Protein AF-A0A661YB31-F1 (afdb_monomer)

Solvent-accessible surface area (backbone atoms only — not comparable to full-atom values): 10437 Å² total; per-residue (Å²): 74,70,68,14,52,53,30,47,56,55,32,69,76,39,58,85,56,80,52,68,66,45,56,51,32,52,48,48,21,51,51,31,39,27,63,38,36,17,30,43,30,47,4,51,74,67,61,42,79,57,10,48,61,46,57,76,65,72,58,51,72,72,54,34,50,51,47,32,51,52,23,52,50,52,37,33,49,51,12,52,70,43,26,61,56,58,60,55,56,41,44,34,67,30,38,61,47,47,64,85,50,45,60,58,49,43,44,63,68,50,52,49,49,52,55,51,51,51,50,51,53,51,68,70,38,55,91,75,62,45,72,66,58,52,52,22,58,52,47,42,51,50,22,46,51,40,32,70,52,44,58,80,78,48,74,65,46,78,40,94,54,79,52,48,83,76,72,87,51,70,63,74,56,50,50,59,52,50,48,52,51,50,53,47,51,56,57,69,72,45,79,81,78,124

Secondary structure (DSSP, 8-state):
-HHHHHHHHHHHHHSSS-STHHHHHHHHHHHHHHHHHHHHHHHHHHS-TTHHHHHHTT--HHHHHHHHHHHHHHHHHHHHHHHHHHHHGGGGT-SEE-HHHHHHHHIIIIIHHHHHHHHHHHHHH-SS--HHHHHHHHTTHHHHHHHHHHGGGPPPEE-SSPPP-----THHHHHHHHHHHHHHHHHHT-----

pLDDT: mean 87.06, std 9.67, range [39.66, 98.44]

Structure (mmCIF, N/CA/C/O backbone):
data_AF-A0A661YB31-F1
#
_entry.id   AF-A0A661YB31-F1
#
loop_
_atom_site.group_PDB
_atom_site.id
_atom_site.type_symbol
_atom_site.label_atom_id
_atom_site.label_alt_id
_atom_site.label_comp_id
_atom_site.label_asym_id
_atom_site.label_entity_id
_atom_site.label_seq_id
_atom_site.pdbx_PDB_ins_code
_atom_site.Cartn_x
_atom_site.Cartn_y
_atom_site.Cartn_z
_atom_site.occupancy
_atom_site.B_iso_or_equiv
_atom_site.auth_seq_id
_atom_site.auth_comp_id
_atom_site.auth_asym_id
_atom_site.auth_atom_id
_atom_site.pdbx_PDB_model_num
ATOM 1 N N . GLY A 1 1 ? -3.891 1.201 -10.543 1.00 68.81 1 GLY A N 1
ATOM 2 C CA . GLY A 1 1 ? -4.404 2.550 -10.860 1.00 68.81 1 GLY A CA 1
ATOM 3 C C . GLY A 1 1 ? -5.921 2.599 -10.814 1.00 68.81 1 GLY A C 1
ATOM 4 O O . GLY A 1 1 ? -6.474 2.883 -9.763 1.00 68.81 1 GLY A O 1
ATOM 5 N N . VAL A 1 2 ? -6.597 2.265 -11.917 1.00 80.69 2 VAL A N 1
ATOM 6 C CA . VAL A 1 2 ? -8.066 2.389 -12.053 1.00 80.69 2 VAL A CA 1
ATOM 7 C C . VAL A 1 2 ? -8.843 1.545 -11.035 1.00 80.69 2 VAL A C 1
ATOM 9 O O . VAL A 1 2 ? -9.736 2.059 -10.372 1.00 80.69 2 VAL A O 1
ATOM 12 N N . LEU A 1 3 ? -8.454 0.281 -10.831 1.00 82.00 3 LEU A N 1
ATOM 13 C CA . LEU A 1 3 ? -9.085 -0.583 -9.821 1.00 82.00 3 LEU A CA 1
ATOM 14 C C . LEU A 1 3 ? -8.943 -0.023 -8.400 1.00 82.00 3 LEU A C 1
ATOM 16 O O . LEU A 1 3 ? -9.883 -0.066 -7.617 1.00 82.00 3 LEU A O 1
ATOM 20 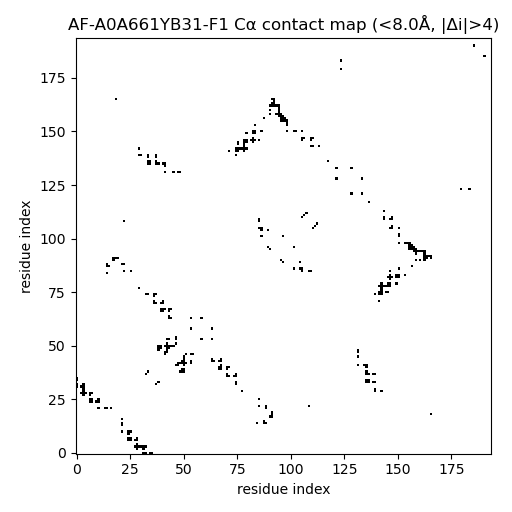N N . ALA A 1 4 ? -7.784 0.557 -8.082 1.00 82.12 4 ALA A N 1
ATOM 21 C CA . ALA A 1 4 ? -7.555 1.191 -6.789 1.00 82.12 4 ALA A CA 1
ATOM 22 C C . ALA A 1 4 ? -8.509 2.381 -6.594 1.00 82.12 4 ALA A C 1
ATOM 24 O O . ALA A 1 4 ? -9.155 2.481 -5.556 1.00 82.12 4 ALA A O 1
ATOM 25 N N . LEU A 1 5 ? -8.675 3.226 -7.617 1.00 83.38 5 LEU A N 1
ATOM 26 C CA . LEU A 1 5 ? -9.636 4.330 -7.587 1.00 83.38 5 LEU A CA 1
ATOM 27 C C . LEU A 1 5 ? -11.075 3.830 -7.390 1.00 83.38 5 LEU A C 1
ATOM 29 O O . LEU A 1 5 ? -11.800 4.369 -6.559 1.00 83.38 5 LEU A O 1
ATOM 33 N N . PHE A 1 6 ? 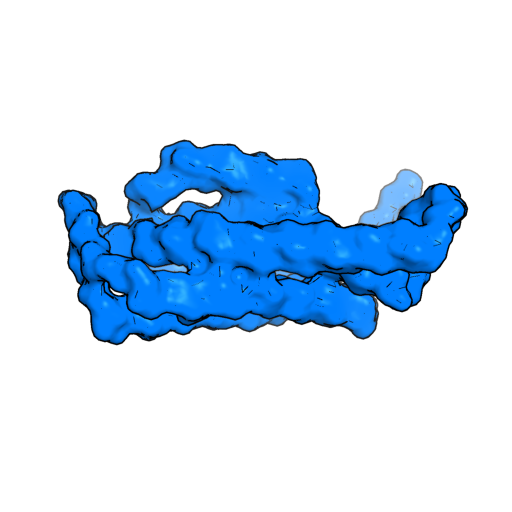-11.467 2.768 -8.094 1.00 86.56 6 PHE A N 1
ATOM 34 C CA . PHE A 1 6 ? -12.782 2.151 -7.935 1.00 86.56 6 PHE A CA 1
ATOM 35 C C . PHE A 1 6 ? -13.024 1.679 -6.492 1.00 86.56 6 PHE A C 1
ATOM 37 O O . PHE A 1 6 ? -14.052 2.001 -5.896 1.00 86.56 6 PHE A O 1
ATOM 44 N N . PHE A 1 7 ? -12.046 1.004 -5.879 1.00 84.50 7 PHE A N 1
ATOM 45 C CA . PHE A 1 7 ? -12.147 0.596 -4.476 1.00 84.50 7 PHE A CA 1
ATOM 46 C C . PHE A 1 7 ? -12.155 1.781 -3.505 1.00 84.50 7 PHE A C 1
ATOM 48 O O . PHE A 1 7 ? -12.886 1.729 -2.518 1.00 84.50 7 PHE A O 1
ATOM 55 N N . ALA A 1 8 ? -11.420 2.863 -3.785 1.00 81.75 8 ALA A N 1
ATOM 56 C CA . ALA A 1 8 ? -11.502 4.099 -3.001 1.00 81.75 8 ALA A CA 1
ATOM 57 C C . ALA A 1 8 ? -12.903 4.725 -3.049 1.00 81.75 8 ALA A C 1
ATOM 59 O O . ALA A 1 8 ? -13.407 5.156 -2.010 1.00 81.75 8 ALA A O 1
ATOM 60 N N . ILE A 1 9 ? -13.546 4.743 -4.222 1.00 85.25 9 ILE A N 1
ATOM 61 C CA . ILE A 1 9 ? -14.911 5.261 -4.379 1.00 85.25 9 ILE A CA 1
ATOM 62 C C . ILE A 1 9 ? -15.876 4.433 -3.530 1.00 85.25 9 ILE A C 1
ATOM 64 O O . ILE A 1 9 ? -16.570 4.997 -2.687 1.00 85.25 9 ILE A O 1
ATOM 68 N N . ILE A 1 10 ? -15.866 3.102 -3.660 1.00 85.00 10 ILE A N 1
ATOM 69 C CA . ILE A 1 10 ? -16.743 2.233 -2.855 1.00 85.00 10 ILE A CA 1
ATOM 70 C C . ILE A 1 10 ? -16.448 2.400 -1.359 1.00 85.00 10 ILE A C 1
ATOM 72 O O . ILE A 1 10 ? -17.373 2.545 -0.559 1.00 85.00 10 ILE A O 1
ATOM 76 N N . PHE A 1 11 ? -15.169 2.444 -0.973 1.00 85.44 11 PHE A N 1
ATOM 77 C CA . PHE A 1 11 ? -14.769 2.675 0.414 1.00 85.44 11 PHE A CA 1
ATOM 78 C C . PHE A 1 11 ? -15.333 3.990 0.959 1.00 85.44 11 PHE A C 1
ATOM 80 O O . PHE A 1 11 ? -15.775 4.028 2.104 1.00 85.44 11 PHE A O 1
ATOM 87 N N . SER A 1 12 ? -15.365 5.055 0.154 1.00 84.12 12 SER A N 1
ATOM 88 C CA . SER A 1 12 ? -15.899 6.351 0.579 1.00 84.12 12 SER A CA 1
ATOM 89 C C . SER A 1 12 ? -17.382 6.288 0.964 1.00 84.12 12 SER A C 1
ATOM 91 O O . SER A 1 12 ? -17.769 6.959 1.919 1.00 84.12 12 SER A O 1
ATOM 93 N N . TYR A 1 13 ? -18.166 5.421 0.309 1.00 84.06 13 TYR A N 1
ATOM 94 C CA . TYR A 1 13 ? -19.578 5.191 0.626 1.00 84.06 13 TYR A CA 1
ATOM 95 C C . TYR A 1 13 ? -19.780 4.314 1.866 1.00 84.06 13 TYR A C 1
ATOM 97 O O . TYR A 1 13 ? -20.723 4.538 2.614 1.00 84.06 13 TYR A O 1
ATOM 105 N N . ILE A 1 14 ? -18.892 3.343 2.116 1.00 82.50 14 ILE A N 1
ATOM 106 C CA . ILE A 1 14 ? -19.059 2.375 3.216 1.00 82.50 14 ILE A CA 1
ATOM 107 C C . ILE A 1 14 ? -18.149 2.631 4.427 1.00 82.5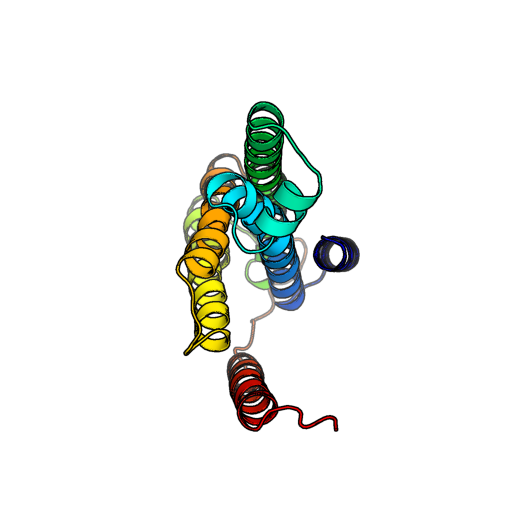0 14 ILE A C 1
ATOM 109 O O . ILE A 1 14 ? -18.047 1.800 5.329 1.00 82.50 14 ILE A O 1
ATOM 113 N N . ARG A 1 15 ? -17.430 3.759 4.463 1.00 77.94 15 ARG A N 1
ATOM 114 C CA . ARG A 1 15 ? -16.422 4.038 5.504 1.00 77.94 15 ARG A CA 1
ATOM 115 C C . ARG A 1 15 ? -17.006 4.089 6.921 1.00 77.94 15 ARG A C 1
ATOM 117 O O . ARG A 1 15 ? -16.315 3.718 7.876 1.00 77.94 15 ARG A O 1
ATOM 124 N N . THR A 1 16 ? -18.245 4.557 7.050 1.00 73.00 16 THR A N 1
ATOM 125 C CA . THR A 1 16 ? -18.999 4.650 8.311 1.00 73.00 16 THR A CA 1
ATOM 126 C C . THR A 1 16 ? -19.667 3.327 8.669 1.00 73.00 16 THR A C 1
ATOM 128 O O . THR A 1 16 ? -19.790 3.010 9.848 1.00 73.00 16 THR A O 1
ATOM 131 N N . GLU A 1 17 ? -19.985 2.502 7.669 1.00 76.69 17 GLU A N 1
ATOM 132 C CA . GLU A 1 17 ? -20.625 1.202 7.859 1.00 76.69 17 GLU A CA 1
ATOM 133 C C . GLU A 1 17 ? -19.794 0.260 8.735 1.00 76.69 17 GLU A C 1
ATOM 135 O O . GLU A 1 17 ? -18.561 0.343 8.8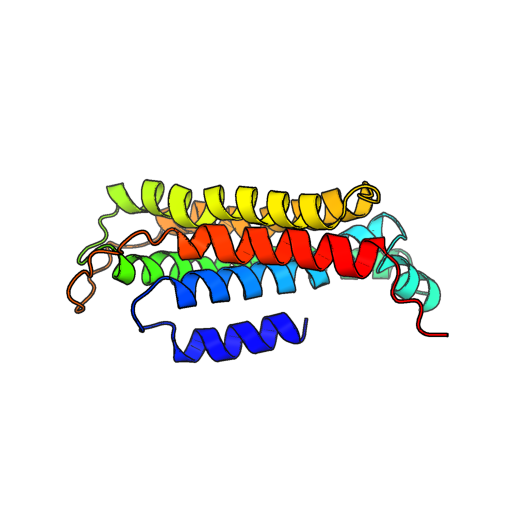17 1.00 76.69 17 GLU A O 1
ATOM 140 N N . ARG A 1 18 ? -20.475 -0.664 9.413 1.00 72.69 18 ARG A N 1
ATOM 141 C CA . ARG A 1 18 ? -19.829 -1.662 10.273 1.00 72.69 18 ARG A CA 1
ATOM 142 C C . ARG A 1 18 ? -19.371 -2.869 9.456 1.00 72.69 18 ARG A C 1
ATOM 144 O O . ARG A 1 18 ? -20.012 -3.269 8.489 1.00 72.69 18 ARG A O 1
ATOM 151 N N . GLY A 1 19 ? -18.299 -3.514 9.910 1.00 75.56 19 GLY A N 1
ATOM 152 C CA . GLY A 1 19 ? -17.889 -4.831 9.428 1.00 75.56 19 GLY A CA 1
ATOM 153 C C . GLY A 1 19 ? -16.557 -4.851 8.684 1.00 75.56 19 GLY A C 1
ATOM 154 O O . GLY A 1 19 ? -15.947 -3.830 8.380 1.00 75.56 19 GLY A O 1
ATOM 155 N N . LEU A 1 20 ? -16.094 -6.066 8.388 1.00 81.19 20 LEU A N 1
ATOM 156 C CA . LEU A 1 20 ? -14.765 -6.314 7.817 1.00 81.19 20 LEU A CA 1
ATOM 157 C C . LEU A 1 20 ? -14.643 -5.900 6.344 1.00 81.19 20 LEU A C 1
ATOM 159 O O . LEU A 1 20 ? -13.531 -5.746 5.847 1.00 81.19 20 LEU A O 1
ATOM 163 N N . GLY A 1 21 ? -15.768 -5.691 5.653 1.00 81.31 21 GLY A N 1
ATOM 164 C CA . GLY A 1 21 ? -15.789 -5.348 4.230 1.00 81.31 21 GLY A CA 1
ATOM 165 C C . GLY A 1 21 ? -15.024 -4.064 3.915 1.00 81.31 21 GLY A C 1
ATOM 166 O O . GLY A 1 21 ? -14.258 -4.025 2.959 1.00 81.31 21 GLY A O 1
ATOM 167 N N . LYS A 1 22 ? -15.128 -3.034 4.760 1.00 85.50 22 LYS A N 1
ATOM 168 C CA . LYS A 1 22 ? -14.379 -1.787 4.551 1.00 85.50 22 LYS A CA 1
ATOM 169 C C . LYS A 1 22 ? -12.879 -1.933 4.775 1.00 85.50 22 LYS A C 1
ATOM 171 O O . LYS A 1 22 ? -12.108 -1.291 4.074 1.00 85.50 22 LYS A O 1
ATOM 176 N N . LEU A 1 23 ? -12.462 -2.790 5.712 1.00 87.62 23 LEU A N 1
ATOM 177 C CA . LEU A 1 23 ? -11.050 -3.125 5.905 1.00 87.62 23 LEU A CA 1
ATOM 178 C C . LEU A 1 23 ? -10.512 -3.854 4.677 1.00 87.62 23 LEU A C 1
ATOM 180 O O . LEU A 1 23 ? -9.448 -3.509 4.177 1.00 87.62 23 LEU A O 1
ATOM 184 N N . PHE A 1 24 ? -11.282 -4.807 4.151 1.00 86.88 24 PHE A N 1
ATOM 185 C CA . PHE A 1 24 ? -10.943 -5.499 2.915 1.00 86.88 24 PHE A CA 1
ATOM 186 C C . PHE A 1 24 ? -10.817 -4.531 1.727 1.00 86.88 24 PHE A C 1
ATOM 188 O O . PHE A 1 24 ? -9.808 -4.562 1.029 1.00 86.88 24 PHE A O 1
ATOM 195 N N . LEU A 1 25 ? -11.769 -3.609 1.538 1.00 88.50 25 LEU A N 1
ATOM 196 C CA . LEU A 1 25 ? -11.679 -2.585 0.488 1.00 88.50 25 LEU A CA 1
ATOM 197 C C . LEU A 1 25 ? -10.487 -1.642 0.673 1.00 88.50 25 LEU A C 1
ATOM 199 O O . LEU A 1 25 ? -9.830 -1.294 -0.305 1.00 88.50 25 LEU A O 1
ATOM 203 N N . LEU A 1 26 ? -10.190 -1.243 1.913 1.00 91.19 26 LEU A N 1
ATOM 204 C CA . LEU A 1 26 ? -9.035 -0.401 2.223 1.00 91.19 26 LEU A CA 1
ATOM 205 C C . LEU A 1 26 ? -7.728 -1.106 1.837 1.00 91.19 26 LEU A C 1
ATOM 207 O O . LEU A 1 26 ? -6.844 -0.493 1.242 1.00 91.19 26 LEU A O 1
ATOM 211 N N . TRP A 1 27 ? -7.636 -2.409 2.099 1.00 92.94 27 TRP A N 1
ATOM 212 C CA . TRP A 1 27 ? -6.504 -3.229 1.676 1.00 92.94 27 TRP A CA 1
ATOM 213 C C . TRP A 1 27 ? -6.421 -3.415 0.165 1.00 92.94 27 TRP A C 1
ATOM 215 O O . TRP A 1 27 ? -5.329 -3.306 -0.389 1.00 92.94 27 TRP A O 1
ATOM 225 N N . LEU A 1 28 ? -7.545 -3.632 -0.520 1.00 90.94 28 LEU A N 1
ATOM 226 C CA . LEU A 1 28 ? -7.571 -3.712 -1.983 1.00 90.94 28 LEU A CA 1
ATOM 227 C C . LEU A 1 28 ? -7.138 -2.399 -2.642 1.00 90.94 28 LEU A C 1
ATOM 229 O O . LEU A 1 28 ? -6.368 -2.423 -3.603 1.00 90.94 28 LEU A O 1
ATOM 233 N N . LEU A 1 29 ? -7.580 -1.258 -2.107 1.00 93.31 29 LEU A N 1
ATOM 234 C CA . LEU A 1 29 ? -7.103 0.064 -2.513 1.00 93.31 29 LEU A CA 1
ATOM 235 C C . LEU A 1 29 ? -5.579 0.143 -2.384 1.00 93.31 29 LEU A C 1
ATOM 237 O O . LEU A 1 29 ? -4.895 0.498 -3.341 1.00 93.31 29 LEU A O 1
ATOM 241 N N . ILE A 1 30 ? -5.050 -0.212 -1.214 1.00 95.00 30 ILE A N 1
ATOM 242 C CA . ILE A 1 30 ? -3.626 -0.093 -0.896 1.00 95.00 30 ILE A CA 1
ATOM 243 C C . ILE A 1 30 ? -2.768 -1.012 -1.770 1.00 95.00 30 ILE A C 1
ATOM 245 O O . ILE A 1 30 ? -1.811 -0.546 -2.389 1.00 95.00 30 ILE A O 1
ATOM 249 N N . HIS A 1 31 ? -3.136 -2.288 -1.899 1.00 94.06 31 HIS A N 1
ATOM 250 C CA . HIS A 1 31 ? -2.432 -3.220 -2.779 1.00 94.06 31 HIS A CA 1
ATOM 251 C C . HIS A 1 31 ? -2.551 -2.818 -4.252 1.00 94.06 31 HIS A C 1
ATOM 253 O O . HIS A 1 31 ? -1.558 -2.867 -4.969 1.00 94.06 31 HIS A O 1
ATOM 259 N N . GLY A 1 32 ? -3.720 -2.363 -4.711 1.00 92.50 32 GLY A N 1
ATOM 260 C CA . GLY A 1 32 ? -3.915 -1.923 -6.096 1.00 92.50 32 GLY A CA 1
ATOM 261 C C . GLY A 1 32 ? -3.179 -0.623 -6.440 1.00 92.50 32 GLY A C 1
ATOM 262 O O . GLY A 1 32 ? -2.803 -0.404 -7.597 1.00 92.50 32 GLY A O 1
ATOM 263 N N . PHE A 1 33 ? -2.976 0.253 -5.456 1.00 95.38 33 PHE A N 1
ATOM 264 C CA . PHE A 1 33 ? -2.169 1.460 -5.609 1.00 95.38 33 PHE A CA 1
ATOM 265 C C . PHE A 1 33 ? -0.678 1.113 -5.620 1.00 95.38 33 PHE A C 1
ATOM 267 O O . PHE A 1 33 ? 0.046 1.583 -6.498 1.00 95.38 33 PHE A O 1
ATOM 274 N N . ASN A 1 34 ? -0.242 0.215 -4.730 1.00 96.56 34 ASN A N 1
ATOM 275 C CA . ASN A 1 34 ? 1.125 -0.303 -4.716 1.00 96.56 34 ASN A CA 1
ATOM 276 C C . ASN A 1 34 ? 1.474 -1.089 -5.985 1.00 96.56 34 ASN A C 1
ATOM 278 O O . ASN A 1 34 ? 2.550 -0.905 -6.532 1.00 96.56 34 ASN A O 1
ATOM 282 N N . ALA A 1 35 ? 0.556 -1.888 -6.524 1.00 94.50 35 ALA A N 1
ATOM 283 C CA . ALA A 1 35 ? 0.772 -2.592 -7.788 1.00 94.50 35 ALA A CA 1
ATOM 284 C C . ALA A 1 35 ? 1.015 -1.635 -8.968 1.00 94.50 35 ALA A C 1
ATOM 286 O O . ALA A 1 35 ? 1.611 -2.023 -9.960 1.00 94.50 35 ALA A O 1
ATOM 287 N N . PHE A 1 36 ? 0.559 -0.382 -8.887 1.00 95.56 36 PHE A N 1
ATOM 288 C CA . PHE A 1 36 ? 0.840 0.614 -9.918 1.00 95.56 36 PHE A CA 1
ATOM 289 C C . PHE A 1 36 ? 2.099 1.424 -9.600 1.00 95.56 36 PHE A C 1
ATOM 291 O O . PHE A 1 36 ? 3.059 1.384 -10.363 1.00 95.56 36 PHE A O 1
ATOM 298 N N . PHE A 1 37 ? 2.122 2.131 -8.468 1.00 97.31 37 PHE A N 1
ATOM 299 C CA . PHE A 1 37 ? 3.243 3.011 -8.121 1.00 97.31 37 PHE A CA 1
ATOM 300 C C . PHE A 1 37 ? 4.489 2.246 -7.669 1.00 97.31 37 PHE A C 1
ATOM 302 O O . PHE A 1 37 ? 5.598 2.681 -7.945 1.00 97.31 37 PHE A O 1
ATOM 309 N N . GLY A 1 38 ? 4.335 1.084 -7.039 1.00 97.12 38 GLY A N 1
ATOM 310 C CA . GLY A 1 38 ? 5.442 0.175 -6.746 1.00 97.12 38 GLY A CA 1
ATOM 311 C C . GLY A 1 38 ? 6.063 -0.392 -8.019 1.00 97.12 38 GLY A C 1
ATOM 312 O O . GLY A 1 38 ? 7.281 -0.363 -8.171 1.00 97.12 38 GLY A O 1
ATOM 313 N N . SER A 1 39 ? 5.245 -0.820 -8.986 1.00 95.81 39 SER A N 1
ATOM 314 C CA . SER A 1 39 ? 5.745 -1.260 -10.296 1.00 95.81 39 SER A CA 1
ATOM 315 C C . SER A 1 39 ? 6.384 -0.132 -11.098 1.00 95.81 39 SER A C 1
ATOM 317 O O . SER A 1 39 ? 7.392 -0.383 -11.753 1.00 95.81 39 SER A O 1
ATOM 319 N N . LEU A 1 40 ? 5.856 1.096 -11.025 1.00 96.06 40 LEU A N 1
ATOM 320 C CA . LEU A 1 40 ? 6.469 2.282 -11.630 1.00 96.06 40 LEU A CA 1
ATOM 321 C C . LEU A 1 40 ? 7.832 2.588 -10.989 1.00 96.06 40 LEU A C 1
ATOM 323 O O . LEU A 1 40 ? 8.806 2.775 -11.711 1.00 96.06 40 LEU A O 1
ATOM 327 N N . LEU A 1 41 ? 7.908 2.555 -9.655 1.00 97.44 41 LEU A N 1
ATOM 328 C CA . LEU A 1 41 ? 9.126 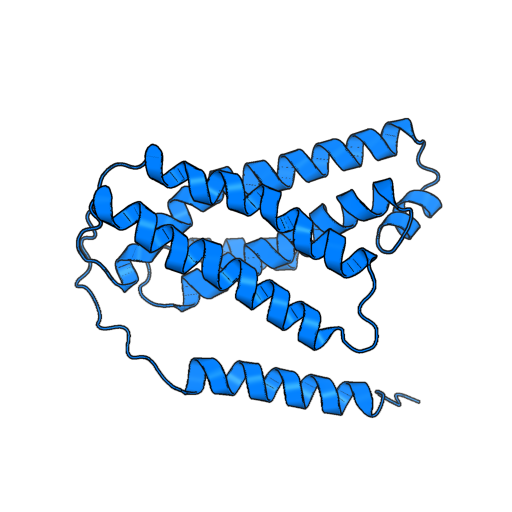2.782 -8.873 1.00 97.44 41 LEU A CA 1
ATOM 329 C C . LEU A 1 41 ? 10.217 1.742 -9.155 1.00 97.44 41 LEU A C 1
ATOM 331 O O . LEU A 1 41 ? 11.354 2.080 -9.454 1.00 97.44 41 LEU A O 1
ATOM 335 N N . ILE A 1 42 ? 9.896 0.457 -9.043 1.00 97.12 42 ILE A N 1
ATOM 336 C CA . ILE A 1 42 ? 10.878 -0.604 -9.296 1.00 97.12 42 ILE A CA 1
ATOM 337 C C . ILE A 1 42 ? 11.161 -0.709 -10.799 1.00 97.12 42 ILE A C 1
ATOM 339 O O . ILE A 1 42 ? 12.289 -0.979 -11.202 1.00 97.12 42 ILE A O 1
ATOM 343 N N . GLY A 1 43 ? 10.165 -0.453 -11.646 1.00 94.56 43 GLY A N 1
ATOM 344 C CA . GLY A 1 43 ? 10.308 -0.455 -13.099 1.00 94.56 43 GLY A CA 1
ATOM 345 C C . GLY A 1 43 ? 11.282 0.607 -13.603 1.00 94.56 43 GLY A C 1
ATOM 346 O O . GLY A 1 43 ? 12.123 0.286 -14.443 1.00 94.56 43 GLY A O 1
ATOM 347 N N . SER A 1 44 ? 11.227 1.831 -13.068 1.00 94.06 44 SER A N 1
ATOM 348 C CA . SER A 1 44 ? 12.168 2.903 -13.422 1.00 94.06 44 SER A CA 1
ATOM 349 C C . SER A 1 44 ? 13.606 2.583 -13.009 1.00 94.06 44 SER A C 1
ATOM 351 O O . SER A 1 44 ? 14.532 2.948 -13.729 1.00 94.06 44 SER A O 1
ATOM 353 N N . LEU A 1 45 ? 13.795 1.872 -11.892 1.00 93.44 45 LEU A N 1
ATOM 354 C CA . LEU A 1 45 ? 15.115 1.513 -11.364 1.00 93.44 45 LEU A CA 1
ATOM 355 C C . LEU A 1 45 ? 15.727 0.283 -12.047 1.00 93.44 45 LEU A C 1
ATOM 357 O O . LEU A 1 45 ? 16.907 0.281 -12.383 1.00 93.44 45 LEU A O 1
ATOM 361 N N . PHE A 1 46 ? 14.936 -0.772 -12.252 1.00 91.00 46 PHE A N 1
ATOM 362 C CA . PHE A 1 46 ? 15.430 -2.074 -12.717 1.00 91.00 46 PHE A CA 1
ATOM 363 C C . PHE A 1 46 ? 15.169 -2.349 -14.195 1.00 91.00 46 PHE A C 1
ATOM 365 O O . PHE A 1 46 ? 15.620 -3.379 -14.695 1.00 91.00 46 PHE A O 1
ATOM 372 N N . SER A 1 47 ? 14.450 -1.470 -14.904 1.00 89.50 47 SER A N 1
ATOM 373 C CA . SER A 1 47 ? 14.149 -1.649 -16.332 1.00 89.50 47 SER A CA 1
ATOM 374 C C . SER A 1 47 ? 13.436 -2.979 -16.642 1.00 89.50 47 SER A C 1
ATOM 376 O O . SER A 1 47 ? 13.675 -3.616 -17.665 1.00 89.50 47 SER A O 1
ATOM 378 N N . ARG A 1 48 ? 12.561 -3.421 -15.729 1.00 89.88 48 ARG A N 1
ATOM 379 C CA . ARG A 1 48 ? 11.768 -4.660 -15.826 1.00 89.88 48 ARG A CA 1
ATOM 380 C C . ARG A 1 48 ? 10.298 -4.398 -15.521 1.00 89.88 48 ARG A C 1
ATOM 382 O O . ARG A 1 48 ? 9.965 -3.396 -14.886 1.00 89.88 48 ARG A O 1
ATOM 389 N N . GLY A 1 49 ? 9.422 -5.299 -15.967 1.00 88.50 49 GLY A N 1
ATOM 390 C CA . GLY A 1 49 ? 7.974 -5.171 -15.780 1.00 88.50 49 GLY A CA 1
ATOM 391 C C . GLY A 1 49 ? 7.466 -3.868 -16.395 1.00 88.50 49 GLY A C 1
ATOM 392 O O . GLY A 1 49 ? 7.649 -3.636 -17.588 1.00 88.50 49 GLY A O 1
ATOM 393 N N . PHE A 1 50 ? 6.913 -2.970 -15.573 1.00 88.56 50 PHE A N 1
ATOM 394 C CA . PHE A 1 50 ? 6.498 -1.634 -16.029 1.00 88.56 50 PHE A CA 1
ATOM 395 C C . PHE A 1 50 ? 7.662 -0.806 -16.615 1.00 88.56 50 PHE A C 1
ATOM 397 O O . PHE A 1 50 ? 7.449 0.069 -17.450 1.00 88.56 50 PHE A O 1
ATOM 404 N N . GLY A 1 51 ? 8.909 -1.116 -16.243 1.00 86.81 51 GLY A N 1
ATOM 405 C CA . GLY A 1 51 ? 10.109 -0.493 -16.801 1.00 86.81 51 GLY A CA 1
ATOM 406 C C . GLY A 1 51 ? 10.246 -0.642 -18.318 1.00 86.81 51 GLY A C 1
ATOM 407 O O . GLY A 1 51 ? 10.801 0.248 -18.957 1.00 86.81 51 GLY A O 1
ATOM 408 N N . TYR A 1 52 ? 9.682 -1.697 -18.922 1.00 89.56 52 TYR A N 1
ATOM 409 C CA . TYR A 1 52 ? 9.671 -1.839 -20.381 1.00 89.56 52 TYR A CA 1
ATOM 410 C C . TYR A 1 52 ? 8.877 -0.721 -21.063 1.00 89.56 52 TYR A C 1
ATOM 412 O O . TYR A 1 52 ? 9.340 -0.171 -22.059 1.00 89.56 52 TYR A O 1
ATOM 420 N N . ALA A 1 53 ? 7.740 -0.315 -20.487 1.00 88.94 53 ALA A N 1
ATOM 421 C CA . ALA A 1 53 ? 6.950 0.801 -21.006 1.00 88.94 53 ALA A CA 1
ATOM 422 C C . ALA A 1 53 ? 7.722 2.131 -20.932 1.00 88.94 53 ALA A C 1
ATOM 424 O O . ALA A 1 53 ? 7.640 2.949 -21.847 1.00 88.94 53 ALA A O 1
ATOM 425 N N . ILE A 1 54 ? 8.518 2.326 -19.874 1.00 88.75 54 ILE A N 1
ATOM 426 C CA . ILE A 1 54 ? 9.374 3.511 -19.711 1.00 88.75 54 ILE A CA 1
ATOM 427 C C . ILE A 1 54 ? 10.477 3.526 -20.775 1.00 88.75 54 ILE A C 1
ATOM 429 O O . ILE A 1 54 ? 10.690 4.549 -21.421 1.00 88.75 54 ILE A O 1
ATOM 433 N N . ILE A 1 55 ? 11.149 2.388 -20.994 1.00 88.94 55 ILE A N 1
ATOM 434 C CA . ILE A 1 55 ? 12.201 2.261 -22.015 1.00 88.94 55 ILE A CA 1
ATOM 435 C C . ILE A 1 55 ? 11.643 2.548 -23.409 1.00 88.94 55 ILE A C 1
ATOM 437 O O . ILE A 1 55 ? 12.248 3.294 -24.173 1.00 88.94 55 ILE A O 1
ATOM 441 N N . TRP A 1 56 ? 10.477 1.987 -23.734 1.00 92.06 56 TRP A N 1
ATOM 442 C CA . TRP A 1 56 ? 9.847 2.156 -25.048 1.00 92.06 56 TRP A CA 1
ATOM 443 C C . TRP A 1 56 ? 9.323 3.569 -25.290 1.00 92.06 56 TRP A C 1
ATOM 445 O O . TRP A 1 56 ? 9.107 3.960 -26.432 1.00 92.06 56 TRP A O 1
ATOM 455 N N . SER A 1 57 ? 9.158 4.348 -24.224 1.00 90.31 57 SER A N 1
ATOM 456 C CA . SER A 1 57 ? 8.797 5.760 -24.311 1.00 90.31 57 SER A CA 1
ATOM 457 C C . SER A 1 57 ? 10.013 6.669 -24.557 1.00 90.31 57 SER A C 1
ATOM 459 O O . SER A 1 57 ? 9.857 7.884 -24.554 1.00 90.31 57 SER A O 1
ATOM 461 N N . PHE A 1 58 ? 11.214 6.103 -24.765 1.00 89.38 58 PHE A N 1
ATOM 462 C CA . PHE A 1 58 ? 12.476 6.828 -25.003 1.00 89.38 58 PHE A CA 1
ATOM 463 C C . PHE A 1 58 ? 12.804 7.871 -23.924 1.00 89.38 58 PHE A C 1
ATOM 465 O O . PHE A 1 58 ? 13.395 8.915 -24.190 1.00 89.38 58 PHE A O 1
ATOM 472 N N . ILE A 1 59 ? 12.418 7.561 -22.689 1.00 90.12 59 ILE A N 1
ATOM 473 C CA . ILE A 1 59 ? 12.530 8.454 -21.540 1.00 90.12 59 ILE A CA 1
ATOM 474 C C . ILE A 1 59 ? 13.973 8.475 -21.030 1.00 90.12 59 ILE A C 1
ATOM 476 O O . ILE A 1 59 ? 14.596 7.427 -20.822 1.00 90.12 59 ILE A O 1
ATOM 480 N N . SER A 1 60 ? 14.489 9.681 -20.807 1.00 91.94 60 SER A N 1
ATOM 481 C CA . SER A 1 60 ? 15.835 9.931 -20.294 1.00 91.94 60 SER A CA 1
ATOM 482 C C . SER A 1 60 ? 16.002 9.441 -18.853 1.00 91.94 60 SER A C 1
ATOM 484 O O . SER A 1 60 ? 15.042 9.299 -18.092 1.00 91.94 60 SER A O 1
ATOM 486 N N . ASP A 1 61 ? 17.245 9.220 -18.426 1.00 90.69 61 ASP A N 1
ATOM 487 C CA . ASP A 1 61 ? 17.515 8.788 -17.049 1.00 90.69 61 ASP A CA 1
ATOM 488 C C . ASP A 1 61 ? 17.077 9.834 -16.011 1.00 90.69 61 ASP A C 1
ATOM 490 O O . ASP A 1 61 ? 16.574 9.477 -14.946 1.00 90.69 61 ASP A O 1
ATOM 494 N N . THR A 1 62 ? 17.158 11.125 -16.348 1.00 93.06 62 THR A N 1
ATOM 495 C CA . THR A 1 62 ? 16.632 12.218 -15.515 1.00 93.06 62 THR A CA 1
ATOM 496 C C . THR A 1 62 ? 15.128 12.074 -15.275 1.00 93.06 62 THR A C 1
ATOM 498 O O . THR A 1 62 ? 14.649 12.232 -14.154 1.00 93.06 62 THR A O 1
ATOM 501 N N . GLU A 1 63 ? 14.361 11.720 -16.302 1.00 91.00 63 GLU A N 1
ATOM 502 C CA . GLU A 1 63 ? 12.913 11.533 -16.185 1.00 91.00 63 GLU A CA 1
ATOM 503 C C . GLU A 1 63 ? 12.550 10.244 -15.426 1.00 91.00 63 GLU A C 1
ATOM 505 O O . GLU A 1 63 ? 11.579 10.228 -14.664 1.00 91.00 63 GLU A O 1
ATOM 510 N N . LYS A 1 64 ? 13.365 9.181 -15.522 1.00 92.94 64 LYS A N 1
ATOM 511 C CA . LYS A 1 64 ? 13.212 7.986 -14.665 1.00 92.94 64 LYS A CA 1
ATOM 512 C C . LYS A 1 64 ? 13.333 8.335 -13.181 1.00 92.94 64 LYS A C 1
ATOM 514 O O . LYS A 1 64 ? 12.581 7.802 -12.357 1.00 92.94 64 LYS A O 1
ATOM 519 N N . VAL A 1 65 ? 14.237 9.252 -12.829 1.00 95.12 65 VAL A N 1
ATOM 520 C CA . VAL A 1 65 ? 14.356 9.770 -11.457 1.00 95.12 65 VAL A CA 1
ATOM 521 C C . VAL A 1 65 ? 13.078 10.505 -11.043 1.00 95.12 65 VAL A C 1
ATOM 523 O O . VAL A 1 65 ? 12.584 10.274 -9.939 1.00 95.12 65 VAL A O 1
ATOM 526 N N . ILE A 1 66 ? 12.474 11.304 -11.929 1.00 95.50 66 ILE A N 1
ATOM 527 C CA . ILE A 1 66 ? 11.195 11.980 -11.651 1.00 95.50 66 ILE A CA 1
ATOM 528 C C . ILE A 1 66 ? 10.093 10.957 -11.338 1.00 95.50 66 ILE A C 1
ATOM 530 O O . ILE A 1 66 ? 9.420 11.090 -10.316 1.00 95.50 66 ILE A O 1
ATOM 534 N N . TYR A 1 67 ? 9.935 9.896 -12.138 1.00 94.69 67 TYR A N 1
ATOM 535 C CA . TYR A 1 67 ? 8.940 8.850 -11.849 1.00 94.69 67 TYR A CA 1
ATOM 536 C C . TYR A 1 67 ? 9.189 8.120 -10.535 1.00 94.69 67 TYR A C 1
ATOM 538 O O . TYR A 1 67 ? 8.240 7.781 -9.823 1.00 94.69 67 TYR A O 1
ATOM 546 N N . THR A 1 68 ? 10.457 7.905 -10.195 1.00 96.25 68 THR A N 1
ATOM 547 C CA . THR A 1 68 ? 10.870 7.294 -8.928 1.00 96.25 68 THR A CA 1
ATOM 548 C C . THR A 1 68 ? 10.418 8.171 -7.756 1.00 96.25 68 THR A C 1
ATOM 550 O O . THR A 1 68 ? 9.745 7.687 -6.845 1.00 96.25 68 THR A O 1
ATOM 553 N N . ILE A 1 69 ? 10.700 9.478 -7.815 1.00 97.62 69 ILE A N 1
ATOM 554 C CA . ILE A 1 69 ? 10.290 10.454 -6.794 1.00 97.62 69 ILE A CA 1
ATOM 555 C C . ILE A 1 69 ? 8.764 10.512 -6.686 1.00 97.62 69 ILE A C 1
ATOM 557 O O . ILE A 1 69 ? 8.227 10.345 -5.593 1.00 97.62 69 ILE A O 1
ATOM 561 N N . VAL A 1 70 ? 8.057 10.670 -7.810 1.00 97.19 70 VAL A N 1
ATOM 562 C CA . VAL A 1 70 ? 6.585 10.726 -7.843 1.00 97.19 70 VAL A CA 1
ATOM 563 C C . VAL A 1 70 ? 5.973 9.472 -7.221 1.00 97.19 70 VAL A C 1
ATOM 565 O O . VAL A 1 70 ? 5.029 9.574 -6.439 1.00 97.19 70 VAL A O 1
ATOM 568 N N . SER A 1 71 ? 6.527 8.295 -7.513 1.00 97.81 71 SER A N 1
ATOM 569 C CA . SER A 1 71 ? 6.027 7.030 -6.973 1.00 97.81 71 SER A CA 1
ATOM 570 C C . SER A 1 71 ? 6.226 6.916 -5.466 1.00 97.81 71 SER A C 1
ATOM 572 O O . SER A 1 71 ? 5.290 6.554 -4.752 1.00 97.81 71 SER A O 1
ATOM 574 N N . ILE A 1 72 ? 7.412 7.275 -4.963 1.00 98.44 72 ILE A N 1
ATOM 575 C CA . ILE A 1 72 ? 7.693 7.300 -3.520 1.00 98.44 72 ILE A CA 1
ATOM 576 C C . ILE A 1 72 ? 6.745 8.278 -2.821 1.00 98.44 72 ILE A C 1
ATOM 578 O O . ILE A 1 72 ? 6.093 7.913 -1.840 1.00 98.44 72 ILE A O 1
ATOM 582 N N . THR A 1 73 ? 6.619 9.500 -3.345 1.00 98.38 73 THR A N 1
ATOM 583 C CA . THR A 1 73 ? 5.726 10.522 -2.793 1.00 98.38 73 THR A CA 1
ATOM 584 C C . THR A 1 73 ? 4.278 10.040 -2.775 1.00 98.38 73 THR A C 1
ATOM 586 O O . THR A 1 73 ? 3.621 10.146 -1.741 1.00 98.38 73 THR A O 1
ATOM 589 N N . ALA A 1 74 ? 3.783 9.452 -3.867 1.00 97.94 74 ALA A N 1
ATOM 590 C CA . ALA A 1 74 ? 2.421 8.931 -3.946 1.00 97.94 74 ALA A CA 1
ATOM 591 C C . ALA A 1 74 ? 2.159 7.823 -2.910 1.00 97.94 74 ALA A C 1
ATOM 593 O O . ALA A 1 74 ? 1.125 7.847 -2.240 1.00 97.94 74 ALA A O 1
ATOM 594 N N . LEU A 1 75 ? 3.094 6.880 -2.732 1.00 98.25 75 LEU A N 1
ATOM 595 C CA . LEU A 1 75 ? 2.964 5.787 -1.759 1.00 98.25 75 LEU A CA 1
ATOM 596 C C . LEU A 1 75 ? 2.971 6.284 -0.307 1.00 98.25 75 LEU A C 1
ATOM 598 O O . LEU A 1 75 ? 2.177 5.800 0.507 1.00 98.25 75 LEU A O 1
ATOM 602 N N . ILE A 1 76 ? 3.823 7.262 0.014 1.00 98.38 76 ILE A N 1
ATOM 603 C CA . ILE A 1 76 ? 3.870 7.881 1.347 1.00 98.38 76 ILE A CA 1
ATOM 604 C C . ILE A 1 76 ? 2.581 8.664 1.611 1.00 98.38 76 ILE A C 1
ATOM 606 O O . ILE A 1 76 ? 1.948 8.475 2.653 1.00 98.38 76 ILE A O 1
ATOM 610 N N . LEU A 1 77 ? 2.156 9.507 0.663 1.00 97.25 77 LEU A N 1
ATOM 611 C CA . LEU A 1 77 ? 0.932 10.300 0.786 1.00 97.25 77 LEU A CA 1
ATOM 612 C C . LEU A 1 77 ? -0.300 9.412 0.956 1.00 97.25 77 LEU A C 1
ATOM 614 O O . LEU A 1 77 ? -1.133 9.695 1.816 1.00 97.25 77 LEU A O 1
ATOM 618 N N . LEU A 1 78 ? -0.393 8.305 0.211 1.00 96.62 78 LEU A N 1
ATOM 619 C CA . LEU A 1 78 ? -1.467 7.330 0.395 1.00 96.62 78 LEU A CA 1
ATOM 620 C C . LEU A 1 78 ? -1.539 6.861 1.850 1.00 96.62 78 LEU A C 1
ATOM 622 O O . LEU A 1 78 ? -2.621 6.829 2.440 1.00 96.62 78 LEU A O 1
ATOM 626 N N . GLY A 1 79 ? -0.400 6.514 2.444 1.00 96.12 79 GLY A N 1
ATOM 627 C CA . GLY A 1 79 ? -0.356 6.041 3.821 1.00 96.12 79 GLY A CA 1
ATOM 628 C C . GLY A 1 79 ? -0.737 7.127 4.831 1.00 96.12 79 GLY A C 1
ATOM 629 O O . GLY A 1 79 ? -1.493 6.859 5.762 1.00 96.12 79 GLY A O 1
ATOM 630 N N . VAL A 1 80 ? -0.319 8.376 4.603 1.00 95.31 80 VAL A N 1
ATOM 631 C CA . VAL A 1 80 ? -0.741 9.532 5.416 1.00 95.31 80 VAL A CA 1
ATOM 632 C C . VAL A 1 80 ? -2.261 9.727 5.355 1.00 95.31 80 VAL A C 1
ATOM 634 O O . VAL A 1 80 ? -2.912 9.819 6.398 1.00 95.31 80 VAL A O 1
ATOM 637 N N . PHE A 1 81 ? -2.854 9.734 4.158 1.00 93.50 81 PHE A N 1
ATOM 638 C CA . PHE A 1 81 ? -4.294 9.956 3.985 1.00 93.50 81 PHE A CA 1
ATOM 639 C C . PHE A 1 81 ? -5.154 8.790 4.489 1.00 93.50 81 PHE A C 1
ATOM 641 O O . PHE A 1 81 ? -6.268 9.001 4.972 1.00 93.50 81 PHE A O 1
ATOM 648 N N . THR A 1 82 ? -4.646 7.559 4.417 1.00 93.62 82 THR A N 1
ATOM 649 C CA . THR A 1 82 ? -5.382 6.359 4.850 1.00 93.62 82 THR A CA 1
ATOM 650 C C . THR A 1 82 ? -5.169 6.003 6.322 1.00 93.62 82 THR A C 1
ATOM 652 O O . THR A 1 82 ? -5.972 5.247 6.872 1.00 93.62 82 THR A O 1
ATOM 655 N N . ALA A 1 83 ? -4.180 6.586 7.011 1.00 93.06 83 ALA A N 1
ATOM 656 C CA . ALA A 1 83 ? -3.904 6.309 8.425 1.00 93.06 83 ALA A CA 1
ATOM 657 C C . ALA A 1 83 ? -5.141 6.498 9.321 1.00 93.06 83 ALA A C 1
ATOM 659 O O . ALA A 1 83 ? -5.475 5.636 10.139 1.00 93.06 83 ALA A O 1
ATOM 660 N N . ARG A 1 84 ? -5.880 7.600 9.131 1.00 89.62 84 ARG A N 1
ATOM 661 C CA . ARG A 1 84 ? -7.117 7.860 9.886 1.00 89.62 84 ARG A CA 1
ATOM 662 C C . ARG A 1 84 ? -8.231 6.880 9.514 1.00 89.62 84 ARG A C 1
ATOM 664 O O . ARG A 1 84 ? -8.989 6.473 10.389 1.00 89.62 84 ARG A O 1
ATOM 671 N N . SER A 1 85 ? -8.316 6.475 8.248 1.00 91.12 85 SER A N 1
ATOM 672 C CA . SER A 1 85 ? -9.291 5.484 7.776 1.00 91.12 85 SER A CA 1
ATOM 673 C C . SER A 1 85 ? -9.099 4.124 8.448 1.00 91.12 85 SER A C 1
ATOM 675 O O . SER A 1 85 ? -10.088 3.508 8.847 1.00 91.12 85 SER A O 1
ATOM 677 N N . PHE A 1 86 ? -7.850 3.698 8.672 1.00 91.31 86 PHE A N 1
ATOM 678 C CA . PHE A 1 86 ? -7.571 2.513 9.485 1.00 91.31 86 PHE A CA 1
ATOM 679 C C . PHE A 1 86 ? -8.101 2.676 10.905 1.00 91.31 86 PHE A C 1
ATOM 681 O O . PHE A 1 86 ? -8.841 1.816 11.364 1.00 91.31 86 PHE A O 1
ATOM 688 N N . LEU A 1 87 ? -7.812 3.783 11.592 1.00 90.44 87 LEU A N 1
ATOM 689 C CA . LEU A 1 87 ? -8.305 3.989 12.961 1.00 90.44 87 LEU A CA 1
ATOM 690 C C . LEU A 1 87 ? -9.837 4.032 13.051 1.00 90.44 87 LEU A C 1
ATOM 692 O O . LEU A 1 87 ? -10.404 3.461 13.976 1.00 90.44 87 LEU A O 1
ATOM 696 N N . ILE A 1 88 ? -10.516 4.646 12.078 1.00 88.69 88 ILE A N 1
ATOM 697 C CA . ILE A 1 88 ? -11.990 4.680 12.017 1.00 88.69 88 ILE A CA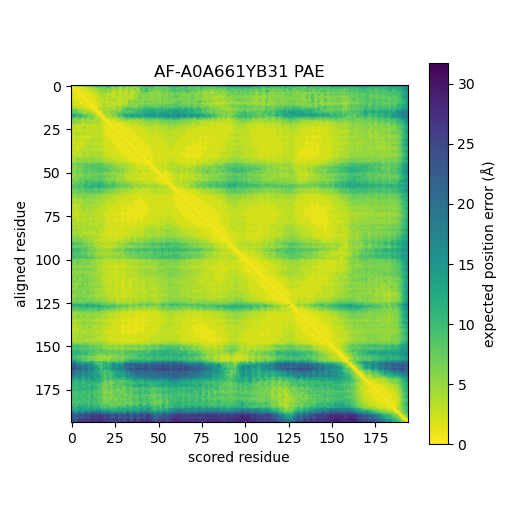 1
ATOM 698 C C . ILE A 1 88 ? -12.573 3.273 11.849 1.00 88.69 88 ILE A C 1
ATOM 700 O O . ILE A 1 88 ? -13.653 2.985 12.362 1.00 88.69 88 ILE A O 1
ATOM 704 N N . SER A 1 89 ? -11.852 2.360 11.194 1.00 89.12 89 SER A N 1
ATOM 705 C CA . SER A 1 89 ? -12.312 0.975 11.065 1.00 89.12 89 SER A CA 1
ATOM 706 C C . SER A 1 89 ? -12.422 0.229 12.403 1.00 89.12 89 SER A C 1
ATOM 708 O O . SER A 1 89 ? -13.081 -0.810 12.474 1.00 89.12 89 SER A O 1
ATOM 710 N N . ALA A 1 90 ? -11.853 0.784 13.480 1.00 87.81 90 ALA A N 1
ATOM 711 C CA . ALA A 1 90 ? -11.984 0.249 14.828 1.00 87.81 90 ALA A CA 1
ATOM 712 C C . ALA A 1 90 ? -13.430 0.214 15.333 1.00 87.81 90 ALA A C 1
ATOM 714 O O . ALA A 1 90 ? -13.718 -0.616 16.194 1.00 87.81 90 ALA A O 1
ATOM 715 N N . ASN A 1 91 ? -14.345 1.013 14.769 1.00 85.75 91 ASN A N 1
ATOM 716 C CA . ASN A 1 91 ? -15.772 0.983 15.120 1.00 85.75 91 ASN A CA 1
ATOM 717 C C . ASN A 1 91 ? -16.429 -0.396 14.897 1.00 85.75 91 ASN A C 1
ATOM 719 O O . ASN A 1 91 ? -17.494 -0.687 15.429 1.00 85.75 91 ASN A O 1
ATOM 723 N N . SER A 1 92 ? -15.779 -1.278 14.129 1.00 83.19 92 SER A N 1
ATOM 724 C CA . SER A 1 92 ? -16.244 -2.651 13.920 1.00 83.19 92 SER A CA 1
ATOM 725 C C . SER A 1 92 ? -15.990 -3.557 15.128 1.00 83.19 92 SER A C 1
ATOM 727 O O . SER A 1 92 ? -16.572 -4.634 15.195 1.00 83.19 92 SER A O 1
ATOM 729 N N . TYR A 1 93 ? -15.141 -3.138 16.072 1.00 83.00 93 TYR A N 1
ATOM 730 C CA . TYR A 1 93 ? -14.711 -3.941 17.223 1.00 83.00 93 TYR A CA 1
ATOM 731 C C . TYR A 1 93 ? -14.846 -3.206 18.561 1.00 83.00 93 TYR A C 1
ATOM 733 O O . TYR A 1 93 ? -15.071 -3.841 19.588 1.00 83.00 93 TYR A O 1
ATOM 741 N N . TYR A 1 94 ? -14.687 -1.882 18.556 1.00 83.81 94 TYR A N 1
ATOM 742 C CA . TYR A 1 94 ? -14.634 -1.041 19.746 1.00 83.81 94 TYR A CA 1
ATOM 743 C C . TYR A 1 94 ? -15.726 0.022 19.689 1.00 83.81 94 TYR A C 1
ATOM 745 O O . TYR A 1 94 ? -15.923 0.652 18.656 1.00 83.81 94 TYR A O 1
ATOM 753 N N . ARG A 1 95 ? -16.377 0.277 20.829 1.00 83.81 95 ARG A N 1
ATOM 754 C CA . ARG A 1 95 ? -17.223 1.468 21.025 1.00 83.81 95 ARG A CA 1
ATOM 755 C C . ARG A 1 95 ? -16.381 2.709 21.330 1.00 83.81 95 ARG A C 1
ATOM 757 O O . ARG A 1 95 ? -16.692 3.818 20.913 1.00 83.81 95 ARG A O 1
ATOM 764 N N . HIS A 1 96 ? -15.284 2.501 22.051 1.00 86.06 96 HIS A N 1
ATOM 765 C CA . HIS A 1 96 ? -14.312 3.526 22.383 1.00 86.06 96 HIS A CA 1
ATOM 766 C C . HIS A 1 96 ? -12.908 2.981 22.135 1.00 86.06 96 HIS A C 1
ATOM 768 O O . HIS A 1 96 ? -12.560 1.924 22.660 1.00 86.06 96 HIS A O 1
ATOM 774 N N . LEU A 1 97 ? -12.122 3.681 21.316 1.00 88.75 97 LEU A N 1
ATOM 775 C CA . LEU A 1 97 ? -10.732 3.328 21.050 1.00 88.75 97 LEU A CA 1
ATOM 776 C C . LEU A 1 97 ? -9.810 4.281 21.810 1.00 88.75 97 LEU A C 1
ATOM 778 O O . LEU A 1 97 ? -9.531 5.403 21.370 1.00 88.75 97 LEU A O 1
ATOM 782 N N . GLU A 1 98 ? -9.305 3.798 22.940 1.00 88.75 98 GLU A N 1
ATOM 783 C CA . GLU A 1 98 ? -8.347 4.530 23.759 1.00 88.75 98 GLU A CA 1
ATOM 784 C C . GLU A 1 98 ? -6.955 4.580 23.128 1.00 88.75 98 GLU A C 1
ATOM 786 O O . GLU A 1 98 ? -6.515 3.655 22.439 1.00 88.75 98 GLU A O 1
ATOM 791 N N . LYS A 1 99 ? -6.196 5.632 23.454 1.00 87.88 99 LYS A N 1
ATOM 792 C CA . LYS A 1 99 ? -4.843 5.860 22.923 1.00 87.88 99 LYS A CA 1
ATOM 793 C C . LYS A 1 99 ? -3.891 4.682 23.172 1.00 87.88 99 LYS A C 1
ATOM 795 O O . LYS A 1 99 ? -3.093 4.337 22.304 1.00 87.88 99 LYS A O 1
ATOM 800 N N . HIS A 1 100 ? -4.004 4.018 24.325 1.00 88.56 100 HIS A N 1
ATOM 801 C CA . HIS A 1 100 ? -3.164 2.866 24.666 1.00 88.56 100 HIS A CA 1
ATOM 802 C C . HIS A 1 100 ? -3.476 1.620 23.806 1.00 88.56 100 HIS A C 1
ATOM 804 O O . HIS A 1 100 ? -2.597 0.787 23.573 1.00 88.56 100 HIS A O 1
ATOM 810 N N . GLN A 1 101 ? -4.706 1.507 23.289 1.00 88.88 101 GLN A N 1
ATOM 811 C CA . GLN A 1 101 ? -5.162 0.392 22.449 1.00 88.88 101 GLN A CA 1
ATOM 812 C C . GLN A 1 101 ? -4.850 0.615 20.967 1.00 88.88 101 GLN A C 1
ATOM 814 O O . GLN A 1 101 ? -4.637 -0.354 20.237 1.00 88.88 101 GLN A O 1
ATOM 819 N N . GLN A 1 102 ? -4.748 1.874 20.528 1.00 90.69 102 GLN A N 1
ATOM 820 C CA . GLN A 1 102 ? -4.498 2.239 19.128 1.00 90.69 102 GLN A CA 1
ATOM 821 C C . GLN A 1 102 ? -3.255 1.564 18.542 1.00 90.69 102 GLN A C 1
ATOM 823 O O . GLN A 1 102 ? -3.301 1.073 17.416 1.00 90.69 102 GLN A O 1
ATOM 828 N N . LYS A 1 103 ? -2.159 1.465 19.310 1.00 91.38 103 LYS A N 1
ATOM 829 C CA . LYS A 1 103 ? -0.946 0.765 18.856 1.00 91.38 103 LYS A CA 1
ATOM 830 C C . LYS A 1 103 ? -1.249 -0.698 18.525 1.00 91.38 103 LYS A C 1
ATOM 832 O O . LYS A 1 103 ? -0.924 -1.153 17.434 1.00 91.38 103 LYS A O 1
ATOM 837 N N . ARG A 1 104 ? -1.879 -1.433 19.449 1.00 90.94 104 ARG A N 1
ATOM 838 C CA . ARG A 1 104 ? -2.228 -2.853 19.247 1.00 90.94 104 ARG A CA 1
ATOM 839 C C . ARG A 1 104 ? -3.189 -3.022 18.071 1.00 90.94 104 ARG A C 1
ATOM 841 O O . ARG A 1 104 ? -3.013 -3.932 17.269 1.00 90.94 104 ARG A O 1
ATOM 848 N N . PHE A 1 105 ? -4.147 -2.110 17.943 1.00 91.88 105 PHE A N 1
ATOM 849 C CA . PHE A 1 105 ? -5.100 -2.100 16.843 1.00 91.88 105 PHE A CA 1
ATOM 850 C C . PHE A 1 105 ? -4.418 -1.925 15.477 1.00 91.88 105 PHE A C 1
ATOM 852 O O . PHE A 1 105 ? -4.671 -2.705 14.564 1.00 91.88 105 PHE A O 1
ATOM 859 N N . ILE A 1 106 ? -3.495 -0.968 15.345 1.00 92.06 106 ILE A N 1
ATOM 860 C CA . ILE A 1 106 ? -2.727 -0.772 14.108 1.00 92.06 106 ILE A CA 1
ATOM 861 C C . ILE A 1 106 ? -1.848 -1.982 13.788 1.00 92.06 106 ILE A C 1
ATOM 863 O O . ILE A 1 106 ? -1.772 -2.388 12.633 1.00 92.06 106 ILE A O 1
ATOM 867 N N . TRP A 1 107 ? -1.226 -2.616 14.782 1.00 90.94 107 TRP A N 1
ATOM 868 C CA . TRP A 1 107 ? -0.496 -3.864 14.543 1.00 90.94 107 TRP A CA 1
ATOM 869 C C . TRP A 1 107 ? -1.403 -4.955 13.964 1.00 90.94 107 TRP A C 1
ATOM 871 O O . TRP A 1 107 ? -1.044 -5.587 12.971 1.00 90.94 107 TRP A O 1
ATOM 881 N N . ALA A 1 108 ? -2.597 -5.120 14.533 1.00 90.44 108 ALA A N 1
ATOM 882 C CA . ALA A 1 108 ? -3.556 -6.121 14.086 1.00 90.44 108 ALA A CA 1
ATOM 883 C C . ALA A 1 108 ? -4.167 -5.820 12.707 1.00 90.44 108 ALA A C 1
ATOM 885 O O . ALA A 1 108 ? -4.434 -6.755 11.960 1.00 90.44 108 ALA A O 1
ATOM 886 N N . GLN A 1 109 ? -4.384 -4.545 12.366 1.00 90.38 109 GLN A N 1
ATOM 887 C CA . GLN A 1 109 ? -5.122 -4.154 11.156 1.00 90.38 109 GLN A CA 1
ATOM 888 C C . GLN A 1 109 ? -4.268 -3.632 10.007 1.00 90.38 109 GLN A C 1
ATOM 890 O O . GLN A 1 109 ? -4.707 -3.690 8.861 1.00 90.38 109 GLN A O 1
ATOM 895 N N . ALA A 1 110 ? -3.067 -3.132 10.293 1.00 91.56 110 ALA A N 1
ATOM 896 C CA . ALA A 1 110 ? -2.123 -2.648 9.293 1.00 91.56 110 ALA A CA 1
ATOM 897 C C . ALA A 1 110 ? -0.977 -3.652 9.086 1.00 91.56 110 ALA A C 1
ATOM 899 O O . ALA A 1 110 ? -0.735 -4.105 7.974 1.00 91.56 110 ALA A O 1
ATOM 900 N N . ILE A 1 111 ? -0.274 -4.048 10.152 1.00 90.06 111 ILE A N 1
ATOM 901 C CA . ILE A 1 111 ? 0.969 -4.824 9.994 1.00 90.06 111 ILE A CA 1
ATOM 902 C C . ILE A 1 111 ? 0.704 -6.294 9.662 1.00 90.06 111 ILE A C 1
ATOM 904 O O . ILE A 1 111 ? 1.290 -6.825 8.720 1.00 90.06 111 ILE A O 1
ATOM 908 N N . ILE A 1 112 ? -0.185 -6.959 10.406 1.00 90.31 112 ILE A N 1
ATOM 909 C CA . ILE A 1 112 ? -0.503 -8.371 10.142 1.00 90.31 112 ILE A CA 1
ATOM 910 C C . ILE A 1 112 ? -1.091 -8.553 8.734 1.00 90.31 112 ILE A C 1
ATOM 912 O O . ILE A 1 112 ? -0.591 -9.414 8.006 1.00 90.31 112 ILE A O 1
ATOM 916 N N . PRO A 1 113 ? -2.083 -7.757 8.287 1.00 90.50 113 PRO A N 1
ATOM 917 C CA . PRO A 1 113 ? -2.649 -7.964 6.962 1.00 90.50 113 PRO A CA 1
ATOM 918 C C . PRO A 1 113 ? -1.712 -7.516 5.835 1.00 90.50 113 PRO A C 1
ATOM 920 O O . PRO A 1 113 ? -1.791 -8.088 4.756 1.00 90.50 113 PRO A O 1
ATOM 923 N N . PHE A 1 114 ? -0.764 -6.600 6.081 1.00 93.00 114 PHE A N 1
ATOM 924 C CA . PHE A 1 114 ? 0.339 -6.328 5.147 1.00 93.00 114 PHE A CA 1
ATOM 925 C C . PHE A 1 114 ? 1.158 -7.595 4.871 1.00 93.00 114 PHE A C 1
ATOM 927 O O . PHE A 1 114 ? 1.397 -7.943 3.714 1.00 93.00 114 PHE A O 1
ATOM 934 N N . LEU A 1 115 ? 1.579 -8.299 5.926 1.00 92.56 115 LEU A N 1
ATOM 935 C CA . LEU A 1 115 ? 2.360 -9.529 5.780 1.00 92.56 115 LEU A CA 1
ATOM 936 C C . LEU A 1 115 ? 1.527 -10.632 5.121 1.00 92.56 115 LEU A C 1
ATOM 938 O O . LEU A 1 115 ? 1.992 -11.276 4.184 1.00 92.56 115 LEU A O 1
ATOM 942 N N . ALA A 1 116 ? 0.282 -10.811 5.568 1.00 90.31 116 ALA A N 1
ATOM 943 C CA . ALA A 1 116 ? -0.617 -11.824 5.025 1.00 90.31 116 ALA A CA 1
ATOM 944 C C . ALA A 1 116 ? -0.971 -11.562 3.552 1.00 90.31 116 ALA A C 1
ATOM 946 O O . ALA A 1 116 ? -0.934 -12.484 2.744 1.00 90.31 116 ALA A O 1
ATOM 947 N N . GLY A 1 117 ? -1.269 -10.314 3.186 1.00 88.56 117 GLY A N 1
ATOM 948 C CA . GLY A 1 117 ? -1.594 -9.916 1.818 1.00 88.56 117 GLY A CA 1
ATOM 949 C C . GLY A 1 117 ? -0.431 -10.156 0.861 1.00 88.56 117 GLY A C 1
ATOM 950 O O . GLY A 1 117 ? -0.615 -10.784 -0.178 1.00 88.56 117 GLY A O 1
ATOM 951 N N . ASN A 1 118 ? 0.786 -9.751 1.241 1.00 91.06 118 ASN A N 1
ATOM 952 C CA . ASN A 1 118 ? 1.978 -10.032 0.435 1.00 91.06 118 ASN A CA 1
ATOM 953 C C . ASN A 1 118 ? 2.284 -11.531 0.344 1.00 91.06 118 ASN A C 1
ATOM 955 O O . ASN A 1 118 ? 2.642 -12.007 -0.729 1.00 91.06 118 ASN A O 1
ATOM 959 N N . ALA A 1 119 ? 2.097 -12.290 1.428 1.00 90.25 119 ALA A N 1
ATOM 960 C CA . ALA A 1 119 ? 2.259 -13.742 1.396 1.00 90.25 119 ALA A CA 1
ATOM 961 C C . ALA A 1 119 ? 1.250 -14.405 0.444 1.00 90.25 119 ALA A C 1
ATOM 963 O O . ALA A 1 119 ? 1.635 -15.258 -0.349 1.00 90.25 119 ALA A O 1
ATOM 964 N N . ILE A 1 120 ? -0.019 -13.984 0.466 1.00 88.50 120 ILE A N 1
ATOM 965 C CA . ILE A 1 120 ? -1.050 -14.477 -0.459 1.00 88.50 120 ILE A CA 1
ATOM 966 C C . ILE A 1 120 ? -0.677 -14.156 -1.911 1.00 88.50 120 ILE A C 1
ATOM 968 O O . ILE A 1 120 ? -0.754 -15.038 -2.761 1.00 88.50 120 ILE A O 1
ATOM 972 N N . ILE A 1 121 ? -0.236 -12.928 -2.199 1.00 87.31 121 ILE A N 1
ATOM 973 C CA . ILE A 1 121 ? 0.185 -12.529 -3.552 1.00 87.31 121 ILE A CA 1
ATOM 974 C C . ILE A 1 121 ? 1.391 -13.360 -4.012 1.00 87.31 121 ILE A C 1
ATOM 976 O O . ILE A 1 121 ? 1.368 -13.911 -5.110 1.00 87.31 121 ILE A O 1
ATOM 980 N N . ALA A 1 122 ? 2.401 -13.540 -3.160 1.00 88.75 122 ALA A N 1
ATOM 981 C CA . ALA A 1 122 ? 3.554 -14.381 -3.474 1.00 88.75 122 ALA A CA 1
ATOM 982 C C . ALA A 1 122 ? 3.140 -15.841 -3.741 1.00 88.75 122 ALA A C 1
ATOM 984 O O . ALA A 1 122 ? 3.585 -16.451 -4.714 1.00 88.75 122 ALA A O 1
ATOM 985 N N . LEU A 1 123 ? 2.222 -16.386 -2.933 1.00 87.25 123 LEU A N 1
ATOM 986 C CA . LEU A 1 123 ? 1.652 -17.722 -3.131 1.00 87.25 123 LEU A CA 1
ATOM 987 C C . LEU A 1 123 ? 0.837 -17.849 -4.418 1.00 87.25 123 LEU A C 1
ATOM 989 O O . LEU A 1 123 ? 0.706 -18.966 -4.910 1.00 87.25 123 LEU A O 1
ATOM 993 N N . LEU A 1 124 ? 0.302 -16.757 -4.970 1.00 86.00 124 LEU A N 1
ATOM 994 C CA . LEU A 1 124 ? -0.359 -16.729 -6.279 1.00 86.00 124 LEU A CA 1
ATOM 995 C C . LEU A 1 124 ? 0.638 -16.647 -7.447 1.00 86.00 124 LEU A C 1
ATOM 997 O O . LEU A 1 124 ? 0.301 -17.077 -8.546 1.00 86.00 124 LEU A O 1
ATOM 1001 N N . MET A 1 125 ? 1.859 -16.159 -7.208 1.00 85.00 125 MET A N 1
ATOM 1002 C CA . MET A 1 125 ? 2.898 -15.954 -8.231 1.00 85.00 125 MET A CA 1
ATOM 1003 C C . MET A 1 125 ? 3.888 -17.117 -8.388 1.00 85.00 125 MET A C 1
ATOM 1005 O O . MET A 1 125 ? 4.536 -17.220 -9.420 1.00 85.00 125 MET A O 1
ATOM 1009 N N . LEU A 1 126 ? 4.003 -18.031 -7.414 1.00 85.06 126 LEU A N 1
ATOM 1010 C CA . LEU A 1 126 ? 4.818 -19.256 -7.570 1.00 85.06 126 LEU A CA 1
ATOM 1011 C C . LEU A 1 126 ? 4.449 -20.064 -8.843 1.00 85.06 126 LEU A C 1
ATOM 1013 O O . LEU A 1 126 ? 3.333 -19.948 -9.317 1.00 85.06 126 LEU A O 1
ATOM 1017 N N . PRO A 1 127 ? 5.319 -20.900 -9.419 1.00 82.06 127 PRO A N 1
ATOM 1018 C CA . PRO A 1 127 ? 6.753 -20.947 -9.171 1.00 82.06 127 PRO A CA 1
ATOM 1019 C C . PRO A 1 127 ? 7.489 -19.728 -9.756 1.00 82.06 127 PRO A C 1
ATOM 1021 O O . PRO A 1 127 ? 8.632 -19.487 -9.387 1.00 82.06 127 PRO A O 1
ATOM 1024 N N . GLU A 1 128 ? 6.838 -18.937 -10.610 1.00 85.62 128 GLU A N 1
ATOM 1025 C CA . GLU A 1 128 ? 7.422 -17.825 -11.374 1.00 85.62 128 GLU A CA 1
ATOM 1026 C C . GLU A 1 128 ? 7.604 -16.530 -10.563 1.00 85.62 128 GLU A C 1
ATOM 1028 O O . GLU A 1 128 ? 7.585 -15.433 -11.111 1.00 85.62 128 GLU A O 1
ATOM 1033 N N . LEU A 1 129 ? 7.799 -16.629 -9.246 1.00 87.50 129 LEU A N 1
ATOM 1034 C CA . LEU A 1 129 ? 7.994 -15.455 -8.400 1.00 87.50 129 LEU A CA 1
ATOM 1035 C C . LEU A 1 129 ? 9.355 -14.811 -8.705 1.00 87.50 129 LEU A C 1
ATOM 1037 O O . LEU A 1 129 ? 10.401 -15.337 -8.315 1.00 87.50 129 LEU A O 1
ATOM 1041 N N . LEU A 1 130 ? 9.353 -13.658 -9.376 1.00 90.56 130 LEU A N 1
ATOM 1042 C CA . LEU A 1 130 ? 10.579 -12.938 -9.708 1.00 90.56 130 LEU A CA 1
ATOM 1043 C C . LEU A 1 130 ? 10.993 -12.008 -8.564 1.00 90.56 130 LEU A C 1
ATOM 1045 O O . LEU A 1 130 ? 10.168 -11.470 -7.825 1.00 90.56 130 LEU A O 1
ATOM 1049 N N . LEU A 1 131 ? 12.297 -11.721 -8.478 1.00 91.00 131 LEU A N 1
ATOM 1050 C CA . LEU A 1 131 ? 12.816 -10.716 -7.543 1.00 91.00 131 LEU A CA 1
ATOM 1051 C C . LEU A 1 131 ? 12.141 -9.348 -7.743 1.00 91.00 131 LEU A C 1
ATOM 1053 O O . LEU A 1 131 ? 11.924 -8.628 -6.774 1.00 91.00 131 LEU A O 1
ATOM 1057 N N . TYR A 1 132 ? 11.779 -9.018 -8.987 1.00 92.31 132 TYR A N 1
ATOM 1058 C CA . TYR A 1 132 ? 11.016 -7.817 -9.326 1.00 92.31 132 TYR A CA 1
ATOM 1059 C C . TYR A 1 132 ? 9.667 -7.756 -8.591 1.00 92.31 132 TYR A C 1
ATOM 1061 O O . TYR A 1 132 ? 9.330 -6.727 -8.015 1.00 92.31 132 TYR A O 1
ATOM 1069 N N . ASP A 1 133 ? 8.911 -8.853 -8.549 1.00 91.69 133 ASP A N 1
ATOM 1070 C CA . ASP A 1 133 ? 7.585 -8.870 -7.918 1.00 91.69 133 ASP A CA 1
ATOM 1071 C C . ASP A 1 133 ? 7.684 -8.742 -6.397 1.00 91.69 133 ASP A C 1
ATOM 1073 O O . ASP A 1 133 ? 6.871 -8.068 -5.754 1.00 91.69 133 ASP A O 1
ATOM 1077 N N . ILE A 1 134 ? 8.728 -9.341 -5.817 1.00 93.56 134 ILE A N 1
ATOM 1078 C CA . ILE A 1 134 ? 9.040 -9.217 -4.392 1.00 93.56 134 ILE A CA 1
ATOM 1079 C C . ILE A 1 134 ? 9.384 -7.764 -4.059 1.00 93.56 134 ILE A C 1
ATOM 1081 O O . ILE A 1 134 ? 8.843 -7.217 -3.099 1.00 93.56 134 ILE A O 1
ATOM 1085 N N . THR A 1 135 ? 10.248 -7.111 -4.842 1.00 95.00 135 THR A N 1
ATOM 1086 C CA . THR A 1 135 ? 10.621 -5.717 -4.573 1.00 95.00 135 THR A CA 1
ATOM 1087 C C . THR A 1 135 ? 9.447 -4.765 -4.770 1.00 95.00 135 THR A C 1
ATOM 1089 O O . THR A 1 135 ? 9.261 -3.892 -3.926 1.00 95.00 135 THR A O 1
ATOM 1092 N N . VAL A 1 136 ? 8.598 -4.975 -5.784 1.00 95.81 136 VAL A N 1
ATOM 1093 C CA . VAL A 1 136 ? 7.333 -4.233 -5.951 1.00 95.81 136 VAL A CA 1
ATOM 1094 C C . VAL A 1 136 ? 6.415 -4.438 -4.748 1.00 95.81 136 VAL A C 1
ATOM 1096 O O . VAL A 1 136 ? 5.829 -3.491 -4.235 1.00 95.81 136 VAL A O 1
ATOM 1099 N N . SER A 1 137 ? 6.291 -5.661 -4.246 1.00 94.88 137 SER A N 1
ATOM 1100 C CA . SER A 1 137 ? 5.477 -5.941 -3.058 1.00 94.88 137 SER A CA 1
ATOM 1101 C C . SER A 1 137 ? 6.039 -5.248 -1.807 1.00 94.88 137 SER A C 1
ATOM 1103 O O . SER A 1 137 ? 5.289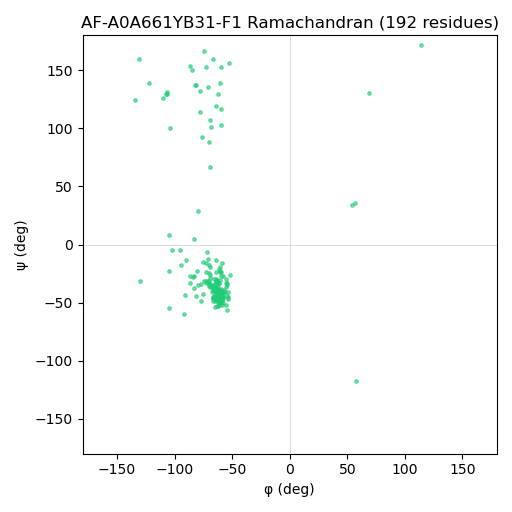 -4.703 -0.995 1.00 94.88 137 SER A O 1
ATOM 1105 N N . LEU A 1 138 ? 7.367 -5.177 -1.682 1.00 95.69 138 LEU A N 1
ATOM 1106 C CA . LEU A 1 138 ? 8.052 -4.503 -0.577 1.00 95.69 138 LEU A CA 1
ATOM 1107 C C . LEU A 1 138 ? 7.921 -2.976 -0.605 1.00 95.69 138 LEU A C 1
ATOM 1109 O O . LEU A 1 138 ? 7.969 -2.367 0.466 1.00 95.69 138 LEU A O 1
ATOM 1113 N N . THR A 1 139 ? 7.688 -2.334 -1.759 1.00 97.38 139 THR A N 1
ATOM 1114 C CA . THR A 1 139 ? 7.461 -0.872 -1.788 1.00 97.38 139 THR A CA 1
ATOM 1115 C C . THR A 1 139 ? 6.242 -0.459 -0.973 1.00 97.38 139 THR A C 1
ATOM 1117 O O . THR A 1 139 ? 6.163 0.684 -0.524 1.00 97.38 139 THR A O 1
ATOM 1120 N N . LEU A 1 140 ? 5.332 -1.396 -0.690 1.00 96.81 140 LEU A N 1
ATOM 1121 C CA . LEU A 1 140 ? 4.165 -1.150 0.141 1.00 96.81 140 LEU A CA 1
ATOM 1122 C C . LEU A 1 140 ? 4.538 -0.721 1.571 1.00 96.81 140 LEU A C 1
ATOM 1124 O O . LEU A 1 140 ? 3.768 -0.019 2.227 1.00 96.81 140 LEU A O 1
ATOM 1128 N N . VAL A 1 141 ? 5.748 -1.051 2.039 1.00 97.31 141 VAL A N 1
ATOM 1129 C CA . VAL A 1 141 ? 6.298 -0.557 3.312 1.00 97.31 141 VAL A CA 1
ATOM 1130 C C . VAL A 1 141 ? 6.271 0.975 3.383 1.00 97.31 141 VAL A C 1
ATOM 1132 O O . VAL A 1 141 ? 5.973 1.523 4.445 1.00 97.31 141 VAL A O 1
ATOM 1135 N N . LEU A 1 142 ? 6.483 1.675 2.260 1.00 97.94 142 LEU A N 1
ATOM 1136 C CA . LEU A 1 142 ? 6.419 3.141 2.191 1.00 97.94 142 LEU A CA 1
ATOM 1137 C C . LEU A 1 142 ? 5.034 3.689 2.567 1.00 97.94 142 LEU A C 1
ATOM 1139 O O . LEU A 1 142 ? 4.936 4.771 3.139 1.00 97.94 142 LEU A O 1
ATOM 1143 N N . THR A 1 143 ? 3.971 2.928 2.300 1.00 97.50 143 THR A N 1
ATOM 1144 C CA . THR A 1 143 ? 2.599 3.245 2.718 1.00 97.50 143 THR A CA 1
ATOM 1145 C C . THR A 1 143 ? 2.334 2.810 4.161 1.00 97.50 143 THR A C 1
ATOM 1147 O O . THR A 1 143 ? 1.667 3.523 4.910 1.00 97.50 143 THR A O 1
ATOM 1150 N N . ILE A 1 144 ? 2.874 1.666 4.595 1.00 96.56 144 ILE A N 1
ATOM 1151 C CA . ILE A 1 144 ? 2.644 1.136 5.948 1.00 96.56 144 ILE A CA 1
ATOM 1152 C C . ILE A 1 144 ? 3.315 1.981 7.034 1.00 96.56 144 ILE A C 1
ATOM 1154 O O . ILE A 1 144 ? 2.723 2.168 8.094 1.00 96.56 144 ILE A O 1
ATOM 1158 N N . ILE A 1 145 ? 4.509 2.530 6.792 1.00 96.06 145 ILE A N 1
ATOM 1159 C CA . ILE A 1 145 ? 5.233 3.366 7.768 1.00 96.06 145 ILE A CA 1
ATOM 1160 C C . ILE A 1 145 ? 4.382 4.546 8.282 1.00 96.06 145 ILE A C 1
ATOM 1162 O O . ILE A 1 145 ? 4.179 4.640 9.496 1.00 96.06 145 ILE A O 1
ATOM 1166 N N . PRO A 1 146 ? 3.847 5.441 7.431 1.00 96.00 146 PRO A N 1
ATOM 1167 C CA . PRO A 1 146 ? 3.027 6.555 7.905 1.00 96.00 146 PRO A CA 1
ATOM 1168 C C . PRO A 1 146 ? 1.721 6.094 8.571 1.00 96.00 146 PRO A C 1
ATOM 1170 O O . PRO A 1 146 ? 1.312 6.712 9.553 1.00 96.00 146 PRO A O 1
ATOM 1173 N N . ILE A 1 147 ? 1.110 4.977 8.148 1.00 95.25 147 ILE A N 1
ATOM 1174 C CA . ILE A 1 147 ? -0.041 4.378 8.857 1.00 95.25 147 ILE A CA 1
ATOM 1175 C C . ILE A 1 147 ? 0.371 3.937 10.269 1.00 95.25 147 ILE A C 1
ATOM 1177 O O . ILE A 1 147 ? -0.305 4.240 11.257 1.00 95.25 147 ILE A O 1
ATOM 1181 N N . ALA A 1 148 ? 1.514 3.258 10.375 1.00 94.06 148 ALA A N 1
ATOM 1182 C CA . ALA A 1 148 ? 2.060 2.756 11.626 1.00 94.06 148 ALA A CA 1
ATOM 1183 C C . ALA A 1 148 ? 2.437 3.882 12.593 1.00 94.06 148 ALA A C 1
ATOM 1185 O O . ALA A 1 148 ? 2.329 3.698 13.802 1.00 94.06 148 ALA A O 1
ATOM 1186 N N . ILE A 1 149 ? 2.846 5.049 12.096 1.00 94.31 149 ILE A N 1
ATOM 1187 C CA . ILE A 1 149 ? 3.192 6.217 12.919 1.00 94.31 149 ILE A CA 1
ATOM 1188 C C . ILE A 1 149 ? 1.953 7.069 13.237 1.00 94.31 149 ILE A C 1
ATOM 1190 O O . ILE A 1 149 ? 1.859 7.614 14.339 1.00 94.31 149 ILE A O 1
ATOM 1194 N N . GLY A 1 150 ? 0.978 7.137 12.325 1.00 89.81 150 GLY A N 1
ATOM 1195 C CA . GLY A 1 150 ? -0.173 8.042 12.391 1.00 89.81 150 GLY A CA 1
ATOM 1196 C C . GLY A 1 150 ? -1.005 7.939 13.672 1.00 89.81 150 GLY A C 1
ATOM 1197 O O . GLY A 1 150 ? -1.519 8.948 14.150 1.00 89.81 150 GLY A O 1
ATOM 1198 N N . HIS A 1 151 ? -1.065 6.759 14.302 1.00 85.94 151 HIS A N 1
ATOM 1199 C CA . HIS A 1 151 ? -1.768 6.583 15.580 1.00 85.94 151 HIS A CA 1
ATOM 1200 C C . HIS A 1 151 ? -1.223 7.450 16.719 1.00 85.94 151 HIS A C 1
ATOM 1202 O O . HIS A 1 151 ? -1.965 7.798 17.629 1.00 85.94 151 HIS A O 1
ATOM 1208 N N . ARG A 1 152 ? 0.058 7.835 16.688 1.00 87.44 152 ARG A N 1
ATOM 1209 C CA . ARG A 1 152 ? 0.663 8.644 17.759 1.00 87.44 152 ARG A CA 1
ATOM 1210 C C . ARG A 1 152 ? 0.024 10.028 17.877 1.00 87.44 152 ARG A C 1
ATOM 1212 O O . ARG A 1 152 ? -0.023 10.584 18.975 1.00 87.44 152 ARG A O 1
ATOM 1219 N N . TYR A 1 153 ? -0.471 10.543 16.755 1.00 85.81 153 TYR A N 1
ATOM 1220 C CA . TYR A 1 153 ? -1.100 11.856 16.634 1.00 85.81 153 TYR A CA 1
ATOM 1221 C C . TYR A 1 153 ? -2.628 11.796 16.743 1.00 85.81 153 TYR A C 1
ATOM 1223 O O . TYR A 1 153 ? -3.282 12.834 16.746 1.00 85.81 153 TYR A O 1
ATOM 1231 N N . ALA A 1 154 ? -3.212 10.599 16.834 1.00 85.25 154 ALA A N 1
ATOM 1232 C CA . ALA A 1 154 ? -4.650 10.444 16.952 1.00 85.25 154 ALA A CA 1
ATOM 1233 C C . ALA A 1 154 ? -5.117 10.655 18.400 1.00 85.25 154 ALA A C 1
ATOM 1235 O O . ALA A 1 154 ? -4.527 10.149 19.359 1.00 85.25 154 ALA A O 1
ATOM 1236 N N . HIS A 1 155 ? -6.220 11.385 18.555 1.00 86.69 155 HIS A N 1
ATOM 1237 C CA . HIS A 1 155 ? -6.965 11.426 19.810 1.00 86.69 155 HIS A CA 1
ATOM 1238 C C . HIS A 1 155 ? -7.751 10.128 20.014 1.00 86.69 155 HIS A C 1
ATOM 1240 O O . HIS A 1 155 ? -7.876 9.312 19.095 1.00 86.69 155 HIS A O 1
ATOM 1246 N N . SER A 1 156 ? -8.254 9.914 21.230 1.00 86.75 156 SER A N 1
ATOM 1247 C CA . SER A 1 156 ? -9.179 8.812 21.478 1.00 86.75 156 SER A CA 1
ATOM 1248 C C . SER A 1 156 ? -10.431 8.988 20.616 1.00 86.75 156 SER A C 1
ATOM 1250 O O . SER A 1 156 ? -10.913 10.103 20.411 1.00 86.75 156 SER A O 1
ATOM 1252 N N . LEU A 1 157 ? -10.917 7.882 20.054 1.00 86.06 157 LEU A N 1
ATOM 1253 C CA . LEU A 1 157 ? -12.067 7.893 19.154 1.00 86.06 157 LEU A CA 1
ATOM 1254 C C . LEU A 1 157 ? -13.278 7.320 19.879 1.00 86.06 157 LEU A C 1
ATOM 1256 O O . LEU A 1 157 ? -13.200 6.253 20.492 1.00 86.06 157 LEU A O 1
ATOM 1260 N N . TYR A 1 158 ? -14.389 8.041 19.800 1.00 85.06 158 TYR A N 1
ATOM 1261 C CA . TYR A 1 158 ? -15.691 7.594 20.272 1.00 85.06 158 TYR A CA 1
ATOM 1262 C C . TYR A 1 158 ? -16.542 7.263 19.058 1.00 85.06 158 TYR A C 1
ATOM 1264 O O . TYR A 1 158 ? -16.630 8.064 18.127 1.00 85.06 158 TYR A O 1
ATOM 1272 N N . PHE A 1 159 ? -17.130 6.075 19.070 1.00 84.69 159 PHE A N 1
ATOM 1273 C CA . PHE A 1 159 ? -18.040 5.625 18.034 1.00 84.69 159 PHE A CA 1
ATOM 1274 C C . PHE A 1 159 ? -19.441 5.568 18.638 1.00 84.69 159 PHE A C 1
ATOM 1276 O O . PHE A 1 159 ? -19.652 4.960 19.690 1.00 84.69 159 PHE A O 1
ATOM 1283 N N . GLU A 1 160 ? -20.390 6.240 17.991 1.00 73.19 160 GLU A N 1
ATOM 1284 C CA . GLU A 1 160 ? -21.799 6.259 18.411 1.00 73.19 160 GLU A CA 1
ATOM 1285 C C . GLU A 1 160 ? -22.462 4.888 18.210 1.00 73.19 160 GLU A C 1
ATOM 1287 O O . GLU A 1 160 ? -23.458 4.546 18.843 1.00 73.19 160 GLU A O 1
ATOM 1292 N N . GLU A 1 161 ? -21.853 4.061 17.366 1.00 68.75 161 GLU A N 1
ATOM 1293 C CA . GLU A 1 161 ? -22.279 2.716 17.043 1.00 68.75 161 GLU A CA 1
ATOM 1294 C C . GLU A 1 161 ? -22.084 1.701 18.189 1.00 68.75 161 GLU A C 1
ATOM 1296 O O . GLU A 1 161 ? -21.015 1.593 18.790 1.00 68.75 161 GLU A O 1
ATOM 1301 N N . GLU A 1 162 ? -23.097 0.862 18.441 1.00 65.81 162 GLU A N 1
ATOM 1302 C CA . GLU A 1 162 ? -22.952 -0.313 19.309 1.00 65.81 162 GLU A CA 1
ATOM 1303 C C . GLU A 1 162 ? -21.930 -1.314 18.743 1.00 65.81 162 GLU A C 1
ATOM 1305 O O . GLU A 1 162 ? -22.014 -1.736 17.585 1.00 65.81 162 GLU A O 1
ATOM 1310 N N . ALA A 1 163 ? -20.973 -1.735 19.576 1.00 60.78 163 ALA A N 1
ATOM 1311 C CA . ALA A 1 163 ? -19.942 -2.685 19.175 1.00 60.78 163 ALA A CA 1
ATOM 1312 C C . ALA A 1 163 ? -20.561 -4.049 18.822 1.00 60.78 163 ALA A C 1
ATOM 1314 O O . ALA A 1 163 ? -21.164 -4.719 19.663 1.00 60.78 163 ALA A O 1
ATOM 1315 N N . ILE A 1 164 ? -20.383 -4.487 17.574 1.00 62.28 164 ILE A N 1
ATOM 1316 C CA . ILE A 1 164 ? -20.815 -5.817 17.137 1.00 62.28 164 ILE A CA 1
ATOM 1317 C C . ILE A 1 164 ? -19.740 -6.830 17.537 1.00 62.28 164 ILE A C 1
ATOM 1319 O O . ILE A 1 164 ? -18.547 -6.611 17.328 1.00 62.28 164 ILE A O 1
ATOM 1323 N N . ARG A 1 165 ? -20.146 -7.996 18.057 1.00 62.09 165 ARG A N 1
ATOM 1324 C CA . ARG A 1 165 ? -19.228 -9.139 18.155 1.00 62.09 165 ARG A CA 1
ATOM 1325 C C . ARG A 1 165 ? -18.927 -9.636 16.746 1.00 62.09 165 ARG A C 1
ATOM 1327 O O . ARG A 1 165 ? -19.746 -10.341 16.157 1.00 62.09 165 ARG A O 1
ATOM 1334 N N . VAL A 1 166 ? -17.761 -9.281 16.209 1.00 64.75 166 VAL A N 1
ATOM 1335 C CA . VAL A 1 166 ? -17.263 -9.846 14.950 1.00 64.75 166 VAL A CA 1
ATOM 1336 C C . VAL A 1 166 ? -17.138 -11.357 15.130 1.00 64.75 166 VAL A C 1
ATOM 1338 O O . VAL A 1 166 ? -16.231 -11.848 15.800 1.00 64.75 166 VAL A O 1
ATOM 1341 N N . ARG A 1 167 ? -18.092 -12.109 14.573 1.00 66.19 167 ARG A N 1
ATOM 1342 C CA . ARG A 1 167 ? -18.051 -13.570 14.597 1.00 66.19 167 ARG A CA 1
ATOM 1343 C C . ARG A 1 167 ? -17.059 -14.024 13.545 1.00 66.19 167 ARG A C 1
ATOM 1345 O O . ARG A 1 167 ? -17.281 -13.838 12.350 1.00 66.19 167 ARG A O 1
ATOM 1352 N N . PHE A 1 168 ? -15.970 -14.623 14.006 1.00 66.88 168 PHE A N 1
ATOM 1353 C CA . PHE A 1 168 ? -15.040 -15.299 13.126 1.00 66.88 168 PHE A CA 1
ATOM 1354 C C . PHE A 1 168 ? -15.787 -16.418 12.396 1.00 66.88 168 PHE A C 1
ATOM 1356 O O . PHE A 1 168 ? -16.313 -17.340 13.019 1.00 66.88 168 PHE A O 1
ATOM 1363 N N . SER A 1 169 ? -15.878 -16.309 11.075 1.00 74.25 169 SER A N 1
ATOM 1364 C CA . SER A 1 169 ? -16.452 -17.352 10.237 1.00 74.25 169 SER A CA 1
ATOM 1365 C C . SER A 1 169 ? -15.327 -18.024 9.476 1.00 74.25 169 SER A C 1
ATOM 1367 O O . SER A 1 169 ? -14.562 -17.350 8.788 1.00 74.25 169 SER A O 1
ATOM 1369 N N . PHE A 1 170 ? -15.275 -19.355 9.530 1.00 80.56 170 PHE A N 1
ATOM 1370 C CA . PHE A 1 170 ? -14.342 -20.160 8.736 1.00 80.56 170 PHE A CA 1
ATOM 1371 C C . PHE A 1 170 ? -14.392 -19.817 7.234 1.00 80.56 170 PHE A C 1
ATOM 1373 O O . PHE A 1 170 ? -13.385 -19.920 6.537 1.00 80.56 170 PHE A O 1
ATOM 1380 N N . ARG A 1 171 ? -15.534 -19.304 6.748 1.00 81.06 171 ARG A N 1
ATOM 1381 C CA . ARG A 1 171 ? -15.718 -18.825 5.368 1.00 81.06 171 ARG A CA 1
ATOM 1382 C C . ARG A 1 171 ? -14.689 -17.767 4.953 1.00 81.06 171 ARG A C 1
ATOM 1384 O O . ARG A 1 171 ? -14.294 -17.752 3.795 1.00 81.06 171 ARG A O 1
ATOM 1391 N N . ILE A 1 172 ? -14.228 -16.927 5.883 1.00 76.00 172 ILE A N 1
ATOM 1392 C CA . ILE A 1 172 ? -13.258 -15.853 5.609 1.00 76.00 172 ILE A CA 1
ATOM 13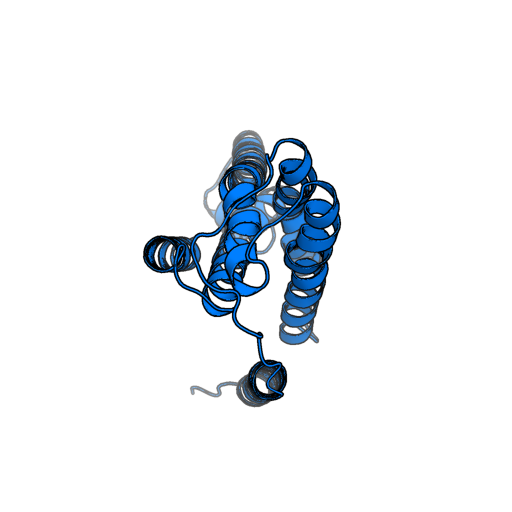93 C C . ILE A 1 172 ? -11.892 -16.422 5.201 1.00 76.00 172 ILE A C 1
ATOM 1395 O O . ILE A 1 172 ? -11.196 -15.794 4.415 1.00 76.00 172 ILE A O 1
ATOM 1399 N N . ILE A 1 173 ? -11.521 -17.610 5.691 1.00 79.62 173 ILE A N 1
ATOM 1400 C CA . ILE A 1 173 ? -10.286 -18.305 5.292 1.00 79.62 173 ILE A CA 1
ATOM 1401 C C . ILE A 1 173 ? -10.553 -19.239 4.113 1.00 79.62 173 ILE A C 1
ATOM 1403 O O . ILE A 1 173 ? -9.773 -19.275 3.163 1.00 79.62 173 ILE A O 1
ATOM 1407 N N . ALA A 1 174 ? -11.662 -19.980 4.160 1.00 84.00 174 ALA A N 1
ATOM 1408 C CA . ALA A 1 174 ? -11.974 -20.989 3.156 1.00 84.00 174 ALA A CA 1
ATOM 1409 C C . ALA A 1 174 ? -12.124 -20.389 1.752 1.00 84.00 174 ALA A C 1
ATOM 1411 O O . ALA A 1 174 ? -11.602 -20.956 0.800 1.00 84.00 174 ALA A O 1
ATOM 1412 N N . ILE A 1 175 ? -12.790 -19.235 1.618 1.00 85.44 175 ILE A N 1
ATOM 1413 C CA . ILE A 1 175 ? -13.027 -18.604 0.311 1.00 85.44 175 ILE A CA 1
ATOM 1414 C C . ILE A 1 175 ? -11.707 -18.196 -0.370 1.00 85.44 175 ILE A C 1
ATOM 1416 O O . ILE A 1 175 ? -11.494 -18.638 -1.498 1.00 85.44 175 ILE A O 1
ATOM 1420 N N . PRO A 1 176 ? -10.792 -17.430 0.267 1.00 81.56 176 PRO A N 1
ATOM 1421 C CA . PRO A 1 176 ? -9.484 -17.141 -0.318 1.00 81.56 176 PRO A CA 1
ATOM 1422 C C . PRO A 1 176 ? -8.692 -18.397 -0.670 1.00 81.56 176 PRO A C 1
ATOM 1424 O O . PRO A 1 176 ? -8.083 -18.447 -1.731 1.00 81.56 176 PRO A O 1
ATOM 1427 N N . LEU A 1 177 ? -8.715 -19.422 0.188 1.00 85.56 177 LEU A N 1
ATOM 1428 C CA . LEU A 1 177 ? -7.955 -20.650 -0.045 1.00 85.56 177 LEU A CA 1
ATOM 1429 C C . LEU A 1 177 ? -8.483 -21.423 -1.262 1.00 85.56 177 LEU A C 1
ATOM 1431 O O . LEU A 1 177 ? -7.707 -21.823 -2.125 1.00 85.56 177 LEU A O 1
ATOM 1435 N N . ILE A 1 178 ? -9.808 -21.573 -1.362 1.00 89.19 178 ILE A N 1
ATOM 1436 C CA . ILE A 1 178 ? -10.478 -22.178 -2.521 1.00 89.19 178 ILE A CA 1
ATOM 1437 C C . ILE A 1 178 ? -10.187 -21.358 -3.776 1.00 89.19 178 ILE A C 1
ATOM 1439 O O . ILE A 1 178 ? -9.855 -21.932 -4.807 1.00 89.19 178 ILE A O 1
ATOM 1443 N N . PHE A 1 179 ? -10.259 -20.028 -3.692 1.00 86.88 179 PHE A N 1
ATOM 1444 C CA . PHE A 1 179 ? -9.933 -19.150 -4.812 1.00 86.88 179 PHE A CA 1
ATOM 1445 C C . PHE A 1 179 ? -8.488 -19.345 -5.285 1.00 86.88 179 PHE A C 1
ATOM 1447 O O . PHE A 1 179 ? -8.272 -19.495 -6.482 1.00 86.88 179 PHE A O 1
ATOM 1454 N N . ILE A 1 180 ? -7.516 -19.414 -4.368 1.00 85.56 180 ILE A N 1
ATOM 1455 C CA . ILE A 1 180 ? -6.108 -19.683 -4.698 1.00 85.56 180 ILE A CA 1
ATOM 1456 C C . ILE A 1 180 ? -5.980 -21.036 -5.407 1.00 85.56 180 ILE A C 1
ATOM 1458 O O . ILE A 1 180 ? -5.342 -21.111 -6.453 1.00 85.56 180 ILE A O 1
ATOM 1462 N N . ILE A 1 181 ? -6.606 -22.093 -4.883 1.00 86.38 181 ILE A N 1
ATOM 1463 C CA . ILE A 1 181 ? -6.550 -23.436 -5.483 1.00 86.38 181 ILE A CA 1
ATOM 1464 C C . ILE A 1 181 ? -7.187 -23.441 -6.879 1.00 86.38 181 ILE A C 1
ATOM 1466 O O . ILE A 1 181 ? -6.592 -23.961 -7.818 1.00 86.38 181 ILE A O 1
ATOM 1470 N N . LEU A 1 182 ? -8.366 -22.837 -7.042 1.00 87.25 182 LEU A N 1
ATOM 1471 C CA . LEU A 1 182 ? -9.050 -22.759 -8.333 1.00 87.25 182 LEU A CA 1
ATOM 1472 C C . LEU A 1 182 ? -8.246 -21.945 -9.345 1.00 87.25 182 LEU A C 1
ATOM 1474 O O . LEU A 1 182 ? -8.039 -22.412 -10.459 1.00 87.25 182 LEU A O 1
ATOM 1478 N N . TYR A 1 183 ? -7.745 -20.773 -8.951 1.00 85.50 183 TYR A N 1
ATOM 1479 C CA . TYR A 1 183 ? -6.864 -19.946 -9.776 1.00 85.50 183 TYR A CA 1
ATOM 1480 C C . TYR A 1 183 ? -5.643 -20.743 -10.246 1.00 85.50 183 TYR A C 1
ATOM 1482 O O . TYR A 1 183 ? -5.298 -20.725 -11.427 1.00 85.50 183 TYR A O 1
ATOM 1490 N N . ARG A 1 184 ? -5.031 -21.504 -9.331 1.00 82.31 184 ARG A N 1
ATOM 1491 C CA . ARG A 1 184 ? -3.877 -22.364 -9.612 1.00 82.31 184 ARG A CA 1
ATOM 1492 C C . ARG A 1 184 ? -4.187 -23.482 -10.588 1.00 82.31 184 ARG A C 1
ATOM 1494 O O . ARG A 1 184 ? -3.398 -23.713 -11.493 1.00 82.31 184 ARG A O 1
ATOM 1501 N N . ILE A 1 185 ? -5.310 -24.163 -10.405 1.00 84.69 185 ILE A N 1
ATOM 1502 C CA . ILE A 1 185 ? -5.744 -25.242 -11.290 1.00 84.69 185 ILE A CA 1
ATOM 1503 C C . ILE A 1 185 ? -6.041 -24.668 -12.678 1.00 84.69 185 ILE A C 1
ATOM 1505 O O . ILE A 1 185 ? -5.440 -25.104 -13.653 1.00 84.69 185 ILE A O 1
ATOM 1509 N N . ILE A 1 186 ? -6.894 -23.646 -12.767 1.00 83.81 186 ILE A N 1
ATOM 1510 C CA . ILE A 1 186 ? -7.341 -23.064 -14.041 1.00 83.81 186 ILE A CA 1
ATOM 1511 C C . ILE A 1 186 ? -6.156 -22.555 -14.872 1.00 83.81 186 ILE A C 1
ATOM 1513 O O . ILE A 1 186 ? -6.091 -22.827 -16.067 1.00 83.81 186 ILE A O 1
ATOM 1517 N N . LEU A 1 187 ? -5.211 -21.842 -14.254 1.00 76.00 187 LEU A N 1
ATOM 1518 C CA . LEU A 1 187 ? -4.052 -21.302 -14.971 1.00 76.00 187 LEU A CA 1
ATOM 1519 C C . LEU A 1 187 ? -2.911 -22.309 -15.132 1.00 76.00 187 LEU A C 1
ATOM 1521 O O . LEU A 1 187 ? -2.169 -22.216 -16.103 1.00 76.00 187 LEU A O 1
ATOM 1525 N N . GLY A 1 188 ? -2.777 -23.279 -14.223 1.00 71.56 188 GLY A N 1
ATOM 1526 C CA . GLY A 1 188 ? -1.759 -24.329 -14.296 1.00 71.56 188 GLY A CA 1
ATOM 1527 C C . GLY A 1 188 ? -2.020 -25.347 -15.404 1.00 71.56 188 GLY A C 1
ATOM 1528 O O . GLY A 1 188 ? -1.075 -25.835 -16.013 1.00 71.56 188 GLY A O 1
ATOM 1529 N N . TYR A 1 189 ? -3.289 -25.610 -15.728 1.00 70.69 189 TYR A N 1
ATOM 1530 C CA . TYR A 1 189 ? -3.647 -26.375 -16.928 1.00 70.69 189 TYR A CA 1
ATOM 1531 C C . TYR A 1 189 ? -3.429 -25.585 -18.228 1.00 70.69 189 TYR A C 1
ATOM 1533 O O . TYR A 1 189 ? -3.518 -26.164 -19.309 1.00 70.69 189 TYR A O 1
ATOM 1541 N N . GLY A 1 190 ? -3.090 -24.293 -18.127 1.00 57.78 190 GLY A N 1
ATOM 1542 C CA . GLY A 1 190 ? -3.038 -23.376 -19.249 1.00 57.78 190 GLY A CA 1
ATOM 1543 C C . GLY A 1 190 ? -4.448 -23.108 -19.760 1.00 57.78 190 GLY A C 1
ATOM 1544 O O . GLY A 1 190 ? -5.226 -24.017 -20.046 1.00 57.78 190 GLY A O 1
ATOM 1545 N N . ILE A 1 191 ? -4.794 -21.839 -19.925 1.00 59.66 191 ILE A N 1
ATOM 1546 C CA . ILE A 1 191 ? -5.929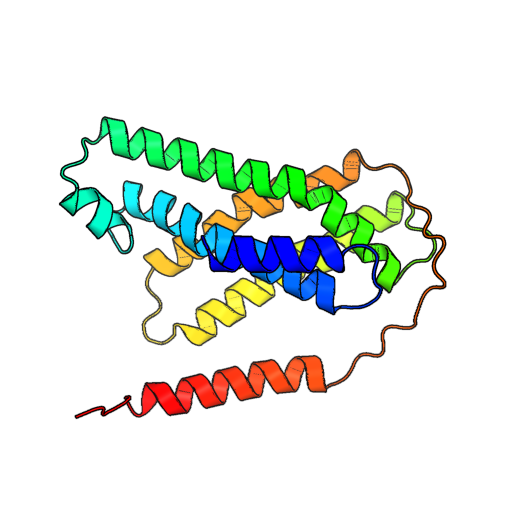 -21.505 -20.772 1.00 59.66 191 ILE A CA 1
ATOM 1547 C C . ILE A 1 191 ? -5.468 -21.812 -22.206 1.00 59.66 191 ILE A C 1
ATOM 1549 O O . ILE A 1 191 ? -4.891 -20.958 -22.873 1.00 59.66 191 ILE A O 1
ATOM 1553 N N . MET A 1 192 ? -5.660 -23.057 -22.658 1.00 52.91 192 MET A N 1
ATOM 1554 C CA . MET A 1 192 ? -5.576 -23.436 -24.071 1.00 52.91 192 MET A CA 1
ATOM 1555 C C . MET A 1 192 ? -6.769 -22.805 -24.798 1.00 52.91 192 MET A C 1
ATOM 1557 O O . MET A 1 192 ? -7.697 -23.491 -25.216 1.00 52.91 192 MET A O 1
ATOM 1561 N N . ILE A 1 193 ? -6.789 -21.475 -24.890 1.00 49.62 193 ILE A N 1
ATOM 1562 C CA . ILE A 1 193 ? -7.552 -20.803 -25.935 1.00 49.62 193 ILE A CA 1
ATOM 1563 C C . ILE A 1 193 ? -6.699 -20.979 -27.189 1.00 49.62 193 ILE A C 1
ATOM 1565 O O . ILE A 1 193 ? -5.724 -20.256 -27.394 1.00 49.62 193 ILE A O 1
ATOM 1569 N N . GLY A 1 194 ? -7.006 -22.048 -27.925 1.00 39.66 194 GLY A N 1
ATOM 1570 C CA . GLY A 1 194 ? -6.656 -22.167 -29.336 1.00 39.66 194 GLY A CA 1
ATOM 1571 C C . GLY A 1 194 ? -7.479 -21.204 -30.178 1.00 39.66 194 GLY A C 1
ATOM 1572 O O . GLY A 1 194 ? -8.603 -20.856 -29.744 1.00 39.66 194 GLY A O 1
#

Foldseek 3Di:
DVQLVVLVVVLVVCLLPADCVSLVSLVSNLVVLLLPLLLLQLLLVPCDDCVVVVVVVVHDNVVSVVSNVVSLVSLLVLLLVCLVSQVSNCLNADQKAALVCLLVSLCVRQVVVLVVVLVLVQLLCPPVRDPSSVSSSVSNVSSSVNSNVVSVVDHMDGRPDDHDDHDDDPCVVVVSVVVSVVSCVCPVVPPPPD

Sequence (194 aa):
GVLALFFAIIFSYIRTERGLGKLFLLWLLIHGFNAFFGSLLIGSLFSRGFGYAIIWSFISDTEKVIYTIVSITALILLGVFTARSFLISANSYYRHLEKHQQKRFIWAQAIIPFLAGNAIIALLMLPELLLYDITVSLTLVLTIIPIAIGHRYAHSLYFEEEAIRVRFSFRIIAIPLIFIILYRIILGYGIMIG

Radius of gyration: 18.75 Å; Cα contacts (8 Å, |Δi|>4): 208; chains: 1; bounding box: 40×39×54 Å

Mean predicted aligned error: 6.35 Å